Protein AF-A2EJC8-F1 (afdb_monomer)

Mean predicted aligned error: 17.56 Å

Secondary structure (DSSP, 8-state):
------------------------PPPP-----------------PPP---PPP----------------------PPPPPPPPPPEEETTEEEEEE-TT-S-EEEEEEE-TTTEEEEEEEE-TT--SEEEEETTEEEEEE-SSEE-GGG--SEEEEEEEE-TT-SS-EEEEEEEEE---HHHHHHHHHHHSPPPPP-PPPTT----S--SSEEEETT---S--EEHHHHHHHHHHH---B-TTT--B--GGGEEE-TTHHHHHHHHT--SSS----SS-SS---S---------

Organism: Trichomonas vaginalis (strain ATCC PRA-98 / G3) (NCBI:txid412133)

Nearest PDB structures (foldseek):
  5jne-assembly2_E  TM=4.390E-01  e=1.134E-08  Saccharomyces cerevisiae S288C
  5jne-assembly1_A  TM=4.326E-01  e=1.134E-08  Saccharomyces cerevisiae S288C
  3i2d-assembly1_A  TM=5.151E-01  e=1.699E-07  Saccharomyces cerevisiae
  4mvt-assembly4_D  TM=3.830E-01  e=7.510E-09  Homo sapiens
  4mvt-assembly1_A  TM=3.703E-01  e=3.106E-09  Homo sapiens

Foldseek 3Di:
DDDDDDDDDDDDDDDDDDDDDDDDDDDDDDDDDDDDDDDDDDDDDDDDDDDDDDDDDDDDDDDPDDDPPPPPPPPPDPDDDDADAWDDDDQKTKGWAFAQAAKDKDKDADALLFFPWKWKAWPPPDFFWWKDKPNRTDTRDGPRDTCSVRDDHTIIMMITGRRPPPGIIMMMIHTDTQPDLVVLLCCQVPPADAADDADDDPPDAAPDDEPWWKDFNPDNDPHTDHSSVQSVCCRPVVQQADPPPRDRGDSNRMHTHPCNNVRNVVPPPDDDDDDDDDDPPPPDDPDDDDDDDDD

Radius of gyration: 38.35 Å; Cα contacts (8 Å, |Δi|>4): 352; chains: 1; bounding box: 118×65×105 Å

Structure (mmCIF, N/CA/C/O backbone):
data_AF-A2EJC8-F1
#
_entry.id   AF-A2EJC8-F1
#
loop_
_atom_site.group_PDB
_atom_site.id
_atom_site.type_symbol
_atom_site.label_atom_id
_atom_site.label_alt_id
_atom_site.label_comp_id
_atom_site.label_asym_id
_atom_site.label_entity_id
_atom_site.label_seq_id
_atom_site.pdbx_PDB_ins_code
_atom_site.Cartn_x
_atom_site.Cartn_y
_atom_site.Cartn_z
_atom_site.occupancy
_atom_site.B_iso_or_equiv
_atom_site.auth_seq_id
_atom_site.auth_comp_id
_atom_site.auth_asym_id
_atom_site.auth_atom_id
_atom_site.pdbx_PDB_model_num
ATOM 1 N N . MET A 1 1 ? -10.993 49.186 -27.718 1.00 42.44 1 MET A N 1
ATOM 2 C CA . MET A 1 1 ? -11.166 48.035 -28.629 1.00 42.44 1 MET A CA 1
ATOM 3 C C . MET A 1 1 ? -10.755 46.782 -27.853 1.00 42.44 1 MET A C 1
ATOM 5 O O . MET A 1 1 ? -9.575 46.509 -27.783 1.00 42.44 1 MET A O 1
ATOM 9 N N . SER A 1 2 ? -11.536 46.158 -26.966 1.00 45.41 2 SER A N 1
ATOM 10 C CA . SER A 1 2 ? -12.862 45.519 -27.050 1.00 45.41 2 SER A CA 1
ATOM 11 C C . SER A 1 2 ? -12.952 44.357 -28.046 1.00 45.41 2 SER A C 1
ATOM 13 O O . SER A 1 2 ? -13.588 44.497 -29.084 1.00 45.41 2 SER A O 1
ATOM 15 N N . GLU A 1 3 ? -12.423 43.185 -27.690 1.00 50.25 3 GLU A N 1
ATOM 16 C CA . GLU A 1 3 ? -12.862 41.931 -28.312 1.00 50.25 3 GLU A CA 1
ATOM 17 C C . GLU A 1 3 ? -13.258 40.883 -27.269 1.00 50.25 3 GLU A C 1
ATOM 19 O O . GLU A 1 3 ? -12.456 40.270 -26.571 1.00 50.25 3 GLU A O 1
ATOM 24 N N . ARG A 1 4 ? -14.581 40.722 -27.173 1.00 48.75 4 ARG A N 1
ATOM 25 C CA . ARG A 1 4 ? -15.306 39.648 -26.499 1.00 48.75 4 ARG A CA 1
ATOM 26 C C . ARG A 1 4 ? -15.122 38.351 -27.292 1.00 48.75 4 ARG A C 1
ATOM 28 O O . ARG A 1 4 ? -15.655 38.251 -28.396 1.00 48.75 4 ARG A O 1
ATOM 35 N N . ARG A 1 5 ? -14.511 37.314 -26.712 1.00 59.00 5 ARG A N 1
ATOM 36 C CA . ARG A 1 5 ? -14.648 35.941 -27.233 1.00 59.00 5 ARG A CA 1
ATOM 37 C C . ARG A 1 5 ? -15.857 35.248 -26.606 1.00 59.00 5 ARG A C 1
ATOM 39 O O . ARG A 1 5 ? -15.939 35.050 -25.397 1.00 59.00 5 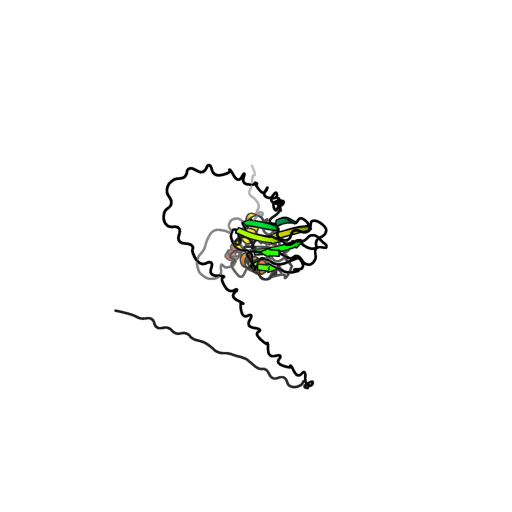ARG A O 1
ATOM 46 N N . LYS A 1 6 ? -16.830 34.946 -27.469 1.00 55.84 6 LYS A N 1
ATOM 47 C CA . LYS A 1 6 ? -18.078 34.232 -27.182 1.00 55.84 6 LYS A CA 1
ATOM 48 C C . LYS A 1 6 ? -17.836 32.728 -27.015 1.00 55.84 6 LYS A C 1
ATOM 50 O O . LYS A 1 6 ? -16.997 32.137 -27.684 1.00 55.84 6 LYS A O 1
ATOM 55 N N . ARG A 1 7 ? -18.669 32.149 -26.148 1.00 52.56 7 ARG A N 1
ATOM 56 C CA . ARG A 1 7 ? -18.898 30.722 -25.891 1.00 52.56 7 ARG A CA 1
ATOM 57 C C . ARG A 1 7 ? -19.204 29.928 -27.167 1.00 52.56 7 ARG A C 1
ATOM 59 O O . ARG A 1 7 ? -19.961 30.403 -28.012 1.00 52.56 7 ARG A O 1
ATOM 66 N N . ARG A 1 8 ? -18.784 28.661 -27.196 1.00 52.75 8 ARG A N 1
ATOM 67 C CA . ARG A 1 8 ? -19.518 27.591 -27.883 1.00 52.75 8 ARG A CA 1
ATOM 68 C C . ARG A 1 8 ? -19.375 26.288 -27.096 1.00 52.75 8 ARG A C 1
ATOM 70 O O . ARG A 1 8 ? -18.322 25.670 -27.076 1.00 52.75 8 ARG A O 1
ATOM 77 N N . THR A 1 9 ? -20.448 25.932 -26.405 1.00 53.31 9 THR A N 1
ATOM 78 C CA . THR A 1 9 ? -20.723 24.599 -25.869 1.00 53.31 9 THR A CA 1
ATOM 79 C C . THR A 1 9 ? -21.249 23.743 -27.018 1.00 53.31 9 THR A C 1
ATOM 81 O O . THR A 1 9 ? -22.231 24.132 -27.651 1.00 53.31 9 THR A O 1
ATOM 84 N N . GLN A 1 10 ? -20.612 22.609 -27.298 1.00 51.28 10 GLN A N 1
ATOM 85 C CA . GLN A 1 10 ? -21.170 21.569 -28.160 1.00 51.28 10 GLN A CA 1
ATOM 86 C C . GLN A 1 10 ? -21.398 20.318 -27.316 1.00 51.28 10 GLN A C 1
ATOM 88 O O . GLN A 1 10 ? -20.461 19.700 -26.824 1.00 51.28 10 GLN A O 1
ATOM 93 N N . SER A 1 11 ? -22.675 20.011 -27.127 1.00 54.31 11 SER A N 1
ATOM 94 C CA . SER A 1 11 ? -23.206 18.712 -26.742 1.00 54.31 11 SER A CA 1
ATOM 95 C C . SER A 1 11 ? -23.393 17.874 -28.010 1.00 54.31 11 SER A C 1
ATOM 97 O O . SER A 1 11 ? -24.058 18.334 -28.939 1.00 54.31 11 SER A O 1
ATOM 99 N N . ALA A 1 12 ? -22.851 16.661 -28.033 1.00 46.03 12 ALA A N 1
ATOM 100 C CA . ALA A 1 12 ? -23.192 15.603 -28.984 1.00 46.03 12 ALA A CA 1
ATOM 101 C C . ALA A 1 12 ? -23.390 14.336 -28.133 1.00 46.03 12 ALA A C 1
ATOM 103 O O . ALA A 1 12 ? -22.494 13.979 -27.376 1.00 46.03 12 ALA A O 1
ATOM 104 N N . ALA A 1 13 ? -24.622 13.870 -27.942 1.00 47.53 13 ALA A N 1
ATOM 105 C CA . ALA A 1 13 ? -25.476 13.156 -28.894 1.00 47.53 13 ALA A CA 1
ATOM 106 C C . ALA A 1 13 ? -25.094 11.671 -28.977 1.00 47.53 13 ALA A C 1
ATOM 108 O O . ALA A 1 13 ? -24.109 11.281 -29.597 1.00 47.53 13 ALA A O 1
ATOM 109 N N . ASP A 1 14 ? -25.935 10.916 -28.278 1.00 42.97 14 ASP A N 1
ATOM 110 C CA . ASP A 1 14 ? -26.214 9.488 -28.302 1.00 42.97 14 ASP A CA 1
ATOM 111 C C . ASP A 1 14 ? -25.970 8.789 -29.650 1.00 42.97 14 ASP A C 1
ATOM 113 O O . ASP A 1 14 ? -26.485 9.195 -30.693 1.00 42.97 14 ASP A O 1
ATOM 117 N N . VAL A 1 15 ? -25.250 7.666 -29.594 1.00 49.22 15 VAL A N 1
ATOM 118 C CA . VAL A 1 15 ? -25.240 6.623 -30.627 1.00 49.22 15 VAL A CA 1
ATOM 119 C C . VAL A 1 15 ? -25.473 5.292 -29.914 1.00 49.22 15 VAL A C 1
ATOM 121 O O . VAL A 1 15 ? -24.535 4.592 -29.540 1.00 49.22 15 VAL A O 1
ATOM 124 N N . GLU A 1 16 ? -26.741 4.958 -29.679 1.00 47.66 16 GLU A N 1
ATOM 125 C CA . GLU A 1 16 ? -27.149 3.596 -29.334 1.00 47.66 16 GLU A CA 1
ATOM 126 C C . GLU A 1 16 ? -27.415 2.825 -30.631 1.00 47.66 16 GLU A C 1
ATOM 128 O O . GLU A 1 16 ? -28.371 3.087 -31.362 1.00 47.66 16 GLU A O 1
ATOM 133 N N . LEU A 1 17 ? -26.529 1.875 -30.931 1.00 47.97 17 LEU A N 1
ATOM 134 C CA . LEU A 1 17 ? -26.662 0.937 -32.038 1.00 47.97 17 LEU A CA 1
ATOM 135 C C . LEU A 1 17 ? -27.374 -0.323 -31.515 1.00 47.97 17 LEU A C 1
ATOM 137 O O . LEU A 1 17 ? -26.763 -1.172 -30.867 1.00 47.97 17 LEU A O 1
ATOM 141 N N . ALA A 1 18 ? -28.677 -0.438 -31.767 1.00 41.62 18 ALA A N 1
ATOM 142 C CA . ALA A 1 18 ? -29.453 -1.634 -31.452 1.00 41.62 18 ALA A CA 1
ATOM 143 C C . ALA A 1 18 ? -29.363 -2.649 -32.605 1.00 41.62 18 ALA A C 1
ATOM 145 O O . ALA A 1 18 ? -29.941 -2.447 -33.672 1.00 41.62 18 ALA A O 1
ATOM 146 N N . GLY A 1 19 ? -28.648 -3.754 -32.380 1.00 46.16 19 GLY A N 1
ATOM 147 C CA . GLY A 1 19 ? -28.707 -4.958 -33.210 1.00 46.16 19 GLY A CA 1
ATOM 148 C C . GLY A 1 19 ? -29.819 -5.889 -32.720 1.00 46.16 19 GLY A C 1
ATOM 149 O O . GLY A 1 19 ? -29.784 -6.358 -31.585 1.00 46.16 19 GLY A O 1
ATOM 150 N N . GLN A 1 20 ? -30.813 -6.140 -33.571 1.00 42.72 20 GLN A N 1
ATOM 151 C CA . GLN A 1 20 ? -31.910 -7.080 -33.335 1.00 42.72 20 GLN A CA 1
ATOM 152 C C . GLN A 1 20 ? -31.469 -8.520 -33.649 1.00 42.72 20 GLN A C 1
ATOM 154 O O . GLN A 1 20 ? -31.066 -8.817 -34.771 1.00 42.72 20 GLN A O 1
ATOM 159 N N . LEU A 1 21 ? -31.612 -9.421 -32.674 1.00 56.16 21 LEU A N 1
ATOM 160 C CA . LEU A 1 21 ? -31.656 -10.875 -32.869 1.00 56.16 21 LEU A CA 1
ATOM 161 C C . LEU A 1 21 ? -33.074 -11.367 -32.523 1.00 56.16 21 LEU A C 1
ATOM 163 O O . LEU A 1 21 ? -33.616 -10.933 -31.503 1.00 56.16 21 LEU A O 1
ATOM 167 N N . PRO A 1 22 ? -33.694 -12.253 -33.323 1.00 53.06 22 PRO A N 1
ATOM 168 C CA . PRO A 1 22 ? -35.002 -12.808 -33.013 1.00 53.06 22 PRO A CA 1
ATOM 169 C C . PRO A 1 22 ? -34.875 -14.136 -32.252 1.00 53.06 22 PRO A C 1
ATOM 171 O O . PRO A 1 22 ? -34.113 -15.013 -32.649 1.00 53.06 22 PRO A O 1
ATOM 174 N N . GLY A 1 23 ? -35.694 -14.312 -31.212 1.00 55.97 23 GLY A N 1
ATOM 175 C CA . GLY A 1 23 ? -36.049 -15.639 -30.699 1.00 55.97 23 GLY A CA 1
ATOM 176 C C . GLY A 1 23 ? -35.685 -15.911 -29.243 1.00 55.97 23 GLY A C 1
ATOM 177 O O . GLY A 1 23 ? -34.767 -16.673 -28.977 1.00 55.97 23 GLY A O 1
ATOM 178 N N . THR A 1 24 ? -36.476 -15.378 -28.311 1.00 45.84 24 THR A N 1
ATOM 179 C CA . THR A 1 24 ? -36.654 -15.968 -26.972 1.00 45.84 24 THR A CA 1
ATOM 180 C C . THR A 1 24 ? -38.021 -15.568 -26.424 1.00 45.84 24 THR A C 1
ATOM 182 O O . THR A 1 24 ? -38.376 -14.390 -26.427 1.00 45.84 24 THR A O 1
ATOM 185 N N . GLU A 1 25 ? -38.794 -16.568 -26.004 1.00 52.19 25 GLU A N 1
ATOM 186 C CA . GLU A 1 25 ? -40.163 -16.444 -25.502 1.00 52.19 25 GLU A CA 1
ATOM 187 C C . GLU A 1 25 ? -40.260 -15.666 -24.172 1.00 52.19 25 GLU A C 1
ATOM 189 O O . GLU A 1 25 ? -39.362 -15.766 -23.330 1.00 52.19 25 GLU A O 1
ATOM 194 N N . PRO A 1 26 ? -41.353 -14.915 -23.932 1.00 47.41 26 PRO A N 1
ATOM 195 C CA . PRO A 1 26 ? -41.552 -14.190 -22.682 1.00 47.41 26 PRO A CA 1
ATOM 196 C C . PRO A 1 26 ? -42.149 -15.076 -21.572 1.00 47.41 26 PRO A C 1
ATOM 198 O O . PRO A 1 26 ? -43.234 -15.638 -21.706 1.00 47.41 26 PRO A O 1
ATOM 201 N N . SER A 1 27 ? -41.458 -15.126 -20.430 1.00 56.41 27 SER A N 1
ATOM 202 C CA . SER A 1 27 ? -41.927 -15.717 -19.165 1.00 56.41 27 SER A CA 1
ATOM 203 C C . SER A 1 27 ? -42.837 -14.739 -18.388 1.00 56.41 27 SER A C 1
ATOM 205 O O . SER A 1 27 ? -42.600 -13.525 -18.440 1.00 56.41 27 SER A O 1
ATOM 207 N N . PRO A 1 28 ? -43.884 -15.201 -17.670 1.00 56.94 28 PRO A N 1
ATOM 208 C CA . PRO A 1 28 ? -44.915 -14.317 -17.140 1.00 56.94 28 PRO A CA 1
ATOM 209 C C . PRO A 1 28 ? -44.575 -13.701 -15.769 1.00 56.94 28 PRO A C 1
ATOM 211 O O . PRO A 1 28 ? -44.187 -14.376 -14.821 1.00 56.94 28 PRO A O 1
ATOM 214 N N . LEU A 1 29 ? -44.849 -12.394 -15.677 1.00 44.94 29 LEU A N 1
ATOM 215 C CA . LEU A 1 29 ? -45.415 -11.667 -14.529 1.00 44.94 29 LEU A CA 1
ATOM 216 C C . LEU A 1 29 ? -44.774 -11.867 -13.141 1.00 44.94 29 LEU A C 1
ATOM 218 O O . LEU A 1 29 ? -45.220 -12.670 -12.327 1.00 44.94 29 LEU A O 1
ATOM 222 N N . THR A 1 30 ? -43.881 -10.943 -12.773 1.00 45.50 30 THR A N 1
ATOM 223 C CA . THR A 1 30 ? -43.681 -10.543 -11.368 1.00 45.50 30 THR A CA 1
ATOM 224 C C . THR A 1 30 ? -44.106 -9.088 -11.179 1.00 45.50 30 THR A C 1
ATOM 226 O O . THR A 1 30 ? -43.404 -8.140 -11.532 1.00 45.50 30 THR A O 1
ATOM 229 N N . GLN A 1 31 ? -45.307 -8.907 -10.625 1.00 48.25 31 GLN A N 1
ATOM 230 C CA . GLN A 1 31 ? -45.854 -7.612 -10.225 1.00 48.25 31 GLN A CA 1
ATOM 231 C C . GLN A 1 31 ? -44.989 -6.990 -9.117 1.00 48.25 31 GLN A C 1
ATOM 233 O O . GLN A 1 31 ? -45.028 -7.403 -7.959 1.00 48.25 31 GLN A O 1
ATOM 238 N N . ARG A 1 32 ? -44.217 -5.951 -9.454 1.00 45.38 32 ARG A N 1
ATOM 239 C CA . ARG A 1 32 ? -43.552 -5.092 -8.466 1.00 45.38 32 ARG A CA 1
ATOM 240 C C . ARG A 1 32 ? -44.562 -4.106 -7.878 1.00 45.38 32 ARG A C 1
ATOM 242 O O . ARG A 1 32 ? -44.844 -3.057 -8.451 1.00 45.38 32 ARG A O 1
ATOM 249 N N . THR A 1 33 ? -45.079 -4.421 -6.694 1.00 51.50 33 THR A N 1
ATOM 250 C CA . THR A 1 33 ? -45.853 -3.478 -5.878 1.00 51.50 33 THR A CA 1
ATOM 251 C C . THR A 1 33 ? -44.963 -2.327 -5.406 1.00 51.50 33 THR A C 1
ATOM 253 O O . THR A 1 33 ? -44.028 -2.514 -4.625 1.00 51.50 33 THR A O 1
ATOM 256 N N . ARG A 1 34 ? -45.279 -1.118 -5.870 1.00 49.88 34 ARG A N 1
ATOM 257 C CA . ARG A 1 34 ? -44.639 0.148 -5.498 1.00 49.88 34 ARG A CA 1
ATOM 258 C C . ARG A 1 34 ? -45.057 0.526 -4.067 1.00 49.88 34 ARG A C 1
ATOM 260 O O . ARG A 1 34 ? -46.124 1.098 -3.858 1.00 49.88 34 ARG A O 1
ATOM 267 N N . ARG A 1 35 ? -44.243 0.180 -3.062 1.00 51.16 35 ARG A N 1
ATOM 268 C CA . ARG A 1 35 ? -44.467 0.607 -1.668 1.00 51.16 35 ARG A CA 1
ATOM 269 C C . ARG A 1 35 ? -44.162 2.103 -1.533 1.00 51.16 35 ARG A C 1
ATOM 271 O O . ARG A 1 35 ? -43.025 2.527 -1.710 1.00 51.16 35 ARG A O 1
ATOM 278 N N . LYS A 1 36 ? -45.195 2.896 -1.233 1.00 53.78 36 LYS A N 1
ATOM 279 C CA . LYS A 1 36 ? -45.086 4.316 -0.869 1.00 53.78 36 LYS A CA 1
ATOM 280 C C . LYS A 1 36 ? -44.383 4.433 0.489 1.00 53.78 36 LYS A C 1
ATOM 282 O O . LYS A 1 36 ? -44.835 3.851 1.472 1.00 53.78 36 LYS A O 1
ATOM 287 N N . SER A 1 37 ? -43.281 5.175 0.539 1.00 54.69 37 SER A N 1
ATOM 288 C CA . SER A 1 37 ? -42.573 5.514 1.773 1.00 54.69 37 SER A CA 1
ATOM 289 C C . SER A 1 37 ? -43.336 6.605 2.530 1.00 54.69 37 SER A C 1
ATOM 291 O O . SER A 1 37 ? -43.411 7.744 2.071 1.00 54.69 37 SER A O 1
ATOM 293 N N . ASN A 1 38 ? -43.887 6.267 3.695 1.00 55.16 38 ASN A N 1
ATOM 294 C CA . ASN A 1 38 ? -44.453 7.247 4.620 1.00 55.16 38 ASN A CA 1
ATOM 295 C C . ASN A 1 38 ? -43.317 7.947 5.375 1.00 55.16 38 ASN A C 1
ATOM 297 O O . ASN A 1 38 ? -42.728 7.377 6.294 1.00 55.16 38 ASN A O 1
ATOM 301 N N . ALA A 1 39 ? -43.021 9.186 4.985 1.00 51.19 39 ALA A N 1
ATOM 302 C CA . ALA A 1 39 ? -42.143 10.078 5.727 1.00 51.19 39 ALA A CA 1
ATOM 303 C C . ALA A 1 39 ? -42.820 10.464 7.053 1.00 51.19 39 ALA A C 1
ATOM 305 O O . ALA A 1 39 ? -43.769 11.246 7.081 1.00 51.19 39 ALA A O 1
ATOM 306 N N . ARG A 1 40 ? -42.352 9.890 8.166 1.00 55.59 40 ARG A N 1
ATOM 307 C CA . ARG A 1 40 ? -42.747 10.320 9.510 1.00 55.59 40 ARG A CA 1
ATOM 308 C C . ARG A 1 40 ? -41.951 11.575 9.858 1.00 55.59 40 ARG A C 1
ATOM 310 O O . ARG A 1 40 ? -40.763 11.493 10.147 1.00 55.59 40 ARG A O 1
ATOM 317 N N . GLN A 1 41 ? -42.602 12.733 9.810 1.00 60.50 41 GLN A N 1
ATOM 318 C CA . GLN A 1 41 ? -42.058 13.970 10.365 1.00 60.50 41 GLN A CA 1
ATOM 319 C C . GLN A 1 41 ? -42.085 13.881 11.897 1.00 60.50 41 GLN A C 1
ATOM 321 O O . GLN A 1 41 ? -43.153 13.807 12.504 1.00 60.50 41 GLN A O 1
ATOM 326 N N . ALA A 1 42 ? -40.910 13.873 12.523 1.00 52.75 42 ALA A N 1
ATOM 327 C CA . ALA A 1 42 ? -40.777 14.050 13.962 1.00 52.75 42 ALA A CA 1
ATOM 328 C C . ALA A 1 42 ? -41.014 15.529 14.307 1.00 52.75 42 ALA A C 1
ATOM 330 O O . ALA A 1 42 ? -40.247 16.399 13.898 1.00 52.75 42 ALA A O 1
ATOM 331 N N . ARG A 1 43 ? -42.090 15.822 15.046 1.00 60.66 43 ARG A N 1
ATOM 332 C CA . ARG A 1 43 ? -42.295 17.131 15.679 1.00 60.66 43 ARG A CA 1
ATOM 333 C C . ARG A 1 43 ? -41.477 17.184 16.968 1.00 60.66 43 ARG A C 1
ATOM 335 O O . ARG A 1 43 ? -41.680 16.364 17.858 1.00 60.66 43 ARG A O 1
ATOM 342 N N . LEU A 1 44 ? -40.574 18.159 17.055 1.00 55.62 44 LEU A N 1
ATOM 343 C CA . LEU A 1 44 ? -39.910 18.549 18.296 1.00 55.62 44 LEU A CA 1
ATOM 344 C C . LEU A 1 44 ? -40.969 19.063 19.277 1.00 55.62 44 LEU A C 1
ATOM 346 O O . LEU A 1 44 ? -41.626 20.073 19.024 1.00 55.62 44 LEU A O 1
ATOM 350 N N . VAL A 1 45 ? -41.150 18.345 20.383 1.00 57.03 45 VAL A N 1
ATOM 351 C CA . VAL A 1 45 ? -41.952 18.804 21.516 1.00 57.03 45 VAL A CA 1
ATOM 352 C C . VAL A 1 45 ? -41.091 19.803 22.285 1.00 57.03 45 VAL A C 1
ATOM 354 O O . VAL A 1 45 ? -40.131 19.421 22.950 1.00 57.03 45 VAL A O 1
ATOM 357 N N . ALA A 1 46 ? -41.392 21.092 22.137 1.00 55.44 46 ALA A N 1
ATOM 358 C CA . ALA A 1 46 ? -40.798 22.138 22.956 1.00 55.44 46 ALA A CA 1
ATOM 359 C C . ALA A 1 46 ? -41.362 22.029 24.379 1.00 55.44 46 ALA A C 1
ATOM 361 O O . ALA A 1 46 ? -42.577 22.080 24.578 1.00 55.44 46 ALA A O 1
ATOM 362 N N . PHE A 1 47 ? -40.482 21.859 25.364 1.00 57.12 47 PHE A N 1
ATOM 363 C CA . PHE A 1 47 ? -40.861 21.930 26.770 1.00 57.12 47 PHE A CA 1
ATOM 364 C C . PHE A 1 47 ? -41.171 23.389 27.141 1.00 57.12 47 PHE A C 1
ATOM 366 O O . PHE A 1 47 ? -40.399 24.281 26.773 1.00 57.12 47 PHE A O 1
ATOM 373 N N . PRO A 1 48 ? -42.279 23.662 27.851 1.00 53.66 48 PRO A N 1
ATOM 374 C CA . PRO A 1 48 ? -42.610 25.009 28.284 1.00 53.66 48 PRO A CA 1
ATOM 375 C C . PRO A 1 48 ? -41.562 25.505 29.284 1.00 53.66 48 PRO A C 1
ATOM 377 O O . PRO A 1 48 ? -41.335 24.893 30.328 1.00 53.66 48 PRO A O 1
ATOM 380 N N . GLN A 1 49 ? -40.922 26.625 28.948 1.00 49.38 49 GLN A N 1
ATOM 381 C CA . GLN A 1 49 ? -40.079 27.371 29.871 1.00 49.38 49 GLN A CA 1
ATOM 382 C C . GLN A 1 49 ? -40.948 27.883 31.019 1.00 49.38 49 GLN A C 1
ATOM 384 O O . GLN A 1 49 ? -41.844 28.706 30.817 1.00 49.38 49 GLN A O 1
ATOM 389 N N . GLN A 1 50 ? -40.700 27.376 32.225 1.00 57.22 50 GLN A N 1
ATOM 390 C CA . GLN A 1 50 ? -41.283 27.941 33.431 1.00 57.22 50 GLN A CA 1
ATOM 391 C C . GLN A 1 50 ? -40.614 29.289 33.701 1.00 57.22 50 GLN A C 1
ATOM 393 O O . GLN A 1 50 ? -39.448 29.370 34.084 1.00 57.22 50 GLN A O 1
ATOM 398 N N . PHE A 1 51 ? -41.380 30.348 33.448 1.00 46.97 51 PHE A N 1
ATOM 399 C CA . PHE A 1 51 ? -41.103 31.706 33.887 1.00 46.97 51 PHE A CA 1
ATOM 400 C C . PHE A 1 51 ? -40.987 31.727 35.414 1.00 46.97 51 PHE A C 1
ATOM 402 O O . PHE A 1 51 ? -41.984 31.562 36.116 1.00 46.97 51 PHE A O 1
ATOM 409 N N . TYR A 1 52 ? -39.783 31.967 35.927 1.00 52.09 52 TYR A N 1
ATOM 410 C CA . TYR A 1 52 ? -39.615 32.450 37.292 1.00 52.09 52 TYR A CA 1
ATOM 411 C C . TYR A 1 52 ? -39.800 33.974 37.286 1.00 52.09 52 TYR A C 1
ATOM 413 O O . TYR A 1 52 ? -39.089 34.663 36.549 1.00 52.09 52 TYR A O 1
ATOM 421 N N . PRO A 1 53 ? -40.749 34.529 38.061 1.00 51.03 53 PRO A N 1
ATOM 422 C CA . PRO A 1 53 ? -40.894 35.969 38.184 1.00 51.03 53 PRO A CA 1
ATOM 423 C C . PRO A 1 53 ? -39.700 36.538 38.956 1.00 51.03 53 PRO A C 1
ATOM 425 O O . PRO A 1 53 ? -39.343 36.060 40.034 1.00 51.03 53 PRO A O 1
ATOM 428 N N . GLY A 1 54 ? -39.074 37.558 38.371 1.00 44.66 54 GLY A N 1
ATOM 429 C CA . GLY A 1 54 ? -37.984 38.306 38.978 1.00 44.66 54 GLY A CA 1
ATOM 430 C C . GLY A 1 54 ? -38.438 39.011 40.251 1.00 44.66 54 GLY A C 1
ATOM 431 O O . GLY A 1 54 ? -39.408 39.767 40.248 1.00 44.66 54 GLY A O 1
ATOM 432 N N . ILE A 1 55 ? -37.703 38.779 41.334 1.00 47.72 55 ILE A N 1
ATOM 433 C CA . ILE A 1 55 ? -37.774 39.582 42.550 1.00 47.72 55 ILE A CA 1
ATOM 434 C C . ILE A 1 55 ? -36.751 40.707 42.388 1.00 47.72 55 ILE A C 1
ATOM 436 O O . ILE A 1 55 ? -35.547 40.462 42.316 1.00 47.72 55 ILE A O 1
ATOM 440 N N . SER A 1 56 ? -37.232 41.945 42.305 1.00 54.56 56 SER A N 1
ATOM 441 C CA . SER A 1 56 ? -36.401 43.145 42.365 1.00 54.56 56 SER A CA 1
ATOM 442 C C . SER A 1 56 ? -35.955 43.392 43.807 1.00 54.56 56 SER A C 1
ATOM 444 O O . SER A 1 56 ? -36.782 43.696 44.665 1.00 54.56 56 SER A O 1
ATOM 446 N N . LEU A 1 57 ? -34.653 43.294 44.073 1.00 46.00 57 LEU A N 1
ATOM 447 C CA . LEU A 1 57 ? -34.051 43.701 45.343 1.00 46.00 57 LEU A CA 1
ATOM 448 C C . LEU A 1 57 ? -33.530 45.138 45.220 1.00 46.00 57 LEU A C 1
ATOM 450 O O . LEU A 1 57 ? -32.452 45.390 44.686 1.00 46.00 57 LEU A O 1
ATOM 454 N N . GLN A 1 58 ? -34.337 46.079 45.709 1.00 53.06 58 GLN A N 1
ATOM 455 C CA . GLN A 1 58 ? -33.912 47.434 46.050 1.00 53.06 58 GLN A CA 1
ATOM 456 C C . GLN A 1 58 ? -33.281 47.441 47.449 1.00 53.06 58 GLN A C 1
ATOM 458 O O . GLN A 1 58 ? -33.857 46.909 48.393 1.00 53.06 58 GLN A O 1
ATOM 463 N N . ASN A 1 59 ? -32.122 48.099 47.544 1.00 56.41 59 ASN A N 1
ATOM 464 C CA . ASN A 1 59 ? -31.524 48.733 48.724 1.00 56.41 59 ASN A CA 1
ATOM 465 C C . ASN A 1 59 ? -31.641 48.006 50.072 1.00 56.41 59 ASN A C 1
ATOM 467 O O . ASN A 1 59 ? -32.582 48.250 50.823 1.00 56.41 59 ASN A O 1
ATOM 471 N N . GLN A 1 60 ? -30.581 47.290 50.466 1.00 46.66 60 GLN A N 1
ATOM 472 C CA . GLN A 1 60 ? -30.222 47.178 51.881 1.00 46.66 60 GLN A CA 1
ATOM 473 C C . GLN A 1 60 ? -28.716 47.350 52.104 1.00 46.66 60 GLN A C 1
ATOM 475 O O . GLN A 1 60 ? -27.866 46.777 51.428 1.00 46.66 60 GLN A O 1
ATOM 480 N N . THR A 1 61 ? -28.447 48.222 53.063 1.00 57.75 61 THR A N 1
ATOM 481 C CA . THR A 1 61 ? -27.180 48.675 53.623 1.00 57.75 61 THR A CA 1
ATOM 482 C C . THR A 1 61 ? -26.379 47.566 54.307 1.00 57.75 61 THR A C 1
ATOM 484 O O . THR A 1 61 ? -26.938 46.687 54.955 1.00 57.75 61 THR A O 1
ATOM 487 N N . HIS A 1 62 ? -25.054 47.692 54.187 1.00 54.81 62 HIS A N 1
ATOM 488 C CA . HIS A 1 62 ? -23.973 46.989 54.884 1.00 54.81 62 HIS A CA 1
ATOM 489 C C . HIS A 1 62 ? -24.356 46.239 56.175 1.00 54.81 62 HIS A C 1
ATOM 491 O O . HIS A 1 62 ? -24.440 46.831 57.248 1.00 54.81 62 HIS A O 1
ATOM 497 N N . MET A 1 63 ? -24.436 44.910 56.084 1.00 47.03 63 MET A N 1
ATOM 498 C CA . MET A 1 63 ? -24.233 43.997 57.210 1.00 47.03 63 MET A CA 1
ATOM 499 C C . MET A 1 63 ? -23.142 43.003 56.816 1.00 47.03 63 MET A C 1
ATOM 501 O O . MET A 1 63 ? -23.281 42.238 55.863 1.00 47.03 63 MET A O 1
ATOM 505 N N . ASN A 1 64 ? -22.024 43.068 57.533 1.00 55.09 64 ASN A N 1
ATOM 506 C CA . ASN A 1 64 ? -20.855 42.220 57.346 1.00 55.09 64 ASN A CA 1
ATOM 507 C C . ASN A 1 64 ? -21.145 40.853 57.993 1.00 55.09 64 ASN A C 1
ATOM 509 O O . ASN A 1 64 ? -20.788 40.612 59.143 1.00 55.09 64 ASN A O 1
ATOM 513 N N . LEU A 1 65 ? -21.888 39.991 57.290 1.00 55.09 65 LEU A N 1
ATOM 514 C CA . LEU A 1 65 ? -22.087 38.598 57.687 1.00 55.09 65 LEU A CA 1
ATOM 515 C C . LEU A 1 65 ? -20.916 37.777 57.141 1.00 55.09 65 LEU A C 1
ATOM 517 O O . LEU A 1 65 ? -20.765 37.624 55.929 1.00 55.09 65 LEU A O 1
ATOM 521 N N . SER A 1 66 ? -20.100 37.237 58.043 1.00 60.84 66 SER A N 1
ATOM 522 C CA . SER A 1 66 ? -19.102 36.215 57.739 1.00 60.84 66 SER A CA 1
ATOM 523 C C . SER A 1 66 ? -19.783 35.054 57.014 1.00 60.84 66 SER A C 1
ATOM 525 O O . SER A 1 66 ? -20.576 34.323 57.615 1.00 60.84 66 SER A O 1
ATOM 527 N N . GLN A 1 67 ? -19.516 34.915 55.716 1.00 58.75 67 GLN A N 1
ATOM 528 C CA . GLN A 1 67 ? -20.026 33.804 54.924 1.00 58.75 67 GLN A CA 1
ATOM 529 C C . GLN A 1 67 ? -19.538 32.479 55.529 1.00 58.75 67 GLN A C 1
ATOM 531 O O . GLN A 1 67 ? -18.343 32.354 55.815 1.00 58.75 67 GLN A O 1
ATOM 536 N N . PRO A 1 68 ? -20.415 31.477 55.721 1.00 61.09 68 PRO A N 1
ATOM 537 C CA . PRO A 1 68 ? -19.951 30.138 56.025 1.00 61.09 68 PRO A CA 1
ATOM 538 C C . PRO A 1 68 ? -19.117 29.669 54.835 1.00 61.09 68 PRO A C 1
ATOM 540 O O . PRO A 1 68 ? -19.600 29.615 53.703 1.00 61.09 68 PRO A O 1
ATOM 543 N N . VAL A 1 69 ? -17.847 29.366 55.097 1.00 64.94 69 VAL A N 1
ATOM 544 C CA . VAL A 1 69 ? -16.958 28.703 54.147 1.00 64.94 69 VAL A CA 1
ATOM 545 C C . VAL A 1 69 ? -17.578 27.339 53.860 1.00 64.94 69 VAL A C 1
ATOM 547 O O . VAL A 1 69 ? -17.383 26.378 54.602 1.00 64.94 69 VAL A O 1
ATOM 550 N N . PHE A 1 70 ? -18.396 27.260 52.811 1.00 61.12 70 PHE A N 1
ATOM 551 C CA . PHE A 1 70 ? -18.779 25.988 52.226 1.00 61.12 70 PHE A CA 1
ATOM 552 C C . PHE A 1 70 ? -17.496 25.399 51.658 1.00 61.12 70 PHE A C 1
ATOM 554 O O . PHE A 1 70 ? -17.057 25.772 50.571 1.00 61.12 70 PHE A O 1
ATOM 561 N N . ASN A 1 71 ? -16.871 24.513 52.435 1.00 63.56 71 ASN A N 1
ATOM 562 C CA . ASN A 1 71 ? -15.830 23.626 51.945 1.00 63.56 71 ASN A CA 1
ATOM 563 C C . ASN A 1 71 ? -16.389 22.948 50.694 1.00 63.56 71 ASN A C 1
ATOM 565 O O . ASN A 1 71 ? -17.273 22.095 50.787 1.00 63.56 71 ASN A O 1
ATOM 569 N N . GLN A 1 72 ? -15.920 23.392 49.525 1.00 67.19 72 GLN A N 1
ATOM 570 C CA . GLN A 1 72 ? -16.210 22.750 48.256 1.00 67.19 72 GLN A CA 1
ATOM 571 C C . GLN A 1 72 ? -15.794 21.293 48.420 1.00 67.19 72 GLN A C 1
ATOM 573 O O . GLN A 1 72 ? -14.609 20.993 48.564 1.00 67.19 72 GLN A O 1
ATOM 578 N N . MET A 1 73 ? -16.775 20.390 48.468 1.00 71.00 73 MET A N 1
ATOM 579 C CA . MET A 1 73 ? -16.499 18.968 48.363 1.00 71.00 73 MET A CA 1
ATOM 580 C C . MET A 1 73 ? -15.890 18.775 46.979 1.00 71.00 73 MET A C 1
ATOM 582 O O . MET A 1 73 ? -16.595 18.806 45.971 1.00 71.00 73 MET A O 1
ATOM 586 N N . ALA A 1 74 ? -14.564 18.676 46.927 1.00 73.19 74 ALA A N 1
ATOM 587 C CA . ALA A 1 74 ? -13.851 18.334 45.717 1.00 73.19 74 ALA A CA 1
ATOM 588 C C . ALA A 1 74 ? -14.293 16.920 45.336 1.00 73.19 74 ALA A C 1
ATOM 590 O O . ALA A 1 74 ? -13.837 15.933 45.915 1.00 73.19 74 ALA A O 1
ATOM 591 N N . PHE A 1 75 ? -15.238 16.823 44.401 1.00 76.94 75 PHE A N 1
ATOM 592 C CA . PHE A 1 75 ? -15.541 15.561 43.751 1.00 76.94 75 PHE A CA 1
ATOM 593 C C . PHE A 1 75 ? -14.258 15.130 43.053 1.00 76.94 75 PHE A C 1
ATOM 595 O O . PHE A 1 75 ? -13.807 15.787 42.114 1.00 76.94 75 PHE A O 1
ATOM 602 N N . GLN A 1 76 ? -13.635 14.069 43.566 1.00 81.06 76 GLN A N 1
ATOM 603 C CA . GLN A 1 76 ? -12.473 13.471 42.930 1.00 81.06 76 GLN A CA 1
ATOM 604 C C . GLN A 1 76 ? -12.896 13.082 41.518 1.00 81.06 76 GLN A C 1
ATOM 606 O O . GLN A 1 76 ? -13.769 12.230 41.334 1.00 81.06 76 GLN A O 1
ATOM 611 N N . THR A 1 77 ? -12.333 13.761 40.522 1.00 82.88 77 THR A N 1
ATOM 612 C CA . THR A 1 77 ? -12.528 13.374 39.135 1.00 82.88 77 THR A CA 1
ATOM 613 C C . THR A 1 77 ? -12.019 11.942 38.999 1.00 82.88 77 THR A C 1
ATOM 615 O O . THR A 1 77 ? -10.892 11.658 39.417 1.00 82.88 77 THR A O 1
ATOM 618 N N . PRO A 1 78 ? -12.839 11.011 38.483 1.00 82.38 78 PRO A N 1
ATOM 619 C CA . PRO A 1 78 ? -12.381 9.648 38.290 1.00 82.38 78 PRO A CA 1
ATOM 620 C C . PRO A 1 78 ? -11.133 9.668 37.396 1.00 82.38 78 PRO A C 1
ATOM 622 O O . PRO A 1 78 ? -11.059 10.483 36.468 1.00 82.38 78 PRO A O 1
ATOM 625 N N . PRO A 1 79 ? -10.136 8.814 37.680 1.00 84.06 79 PRO A N 1
ATOM 626 C CA . PRO A 1 79 ? -8.931 8.750 36.873 1.00 84.06 79 PRO A CA 1
ATOM 627 C C . PRO A 1 79 ? -9.315 8.466 35.420 1.00 84.06 79 PRO A C 1
ATOM 629 O O . PRO A 1 79 ? -10.069 7.534 35.134 1.00 84.06 79 PRO A O 1
ATOM 632 N N . MET A 1 80 ? -8.815 9.296 34.507 1.00 85.00 80 MET A N 1
ATOM 633 C CA . MET A 1 80 ? -9.039 9.105 33.078 1.00 85.00 80 MET A CA 1
ATOM 634 C C . MET A 1 80 ? -8.421 7.764 32.654 1.00 85.00 80 MET A C 1
ATOM 636 O O . MET A 1 80 ? -7.274 7.491 33.023 1.00 85.00 80 MET A O 1
ATOM 640 N N . PRO A 1 81 ? -9.140 6.922 31.893 1.00 85.06 81 PRO A N 1
ATOM 641 C CA . PRO A 1 81 ? -8.579 5.678 31.388 1.00 85.06 81 PRO A CA 1
ATOM 642 C C . PRO A 1 81 ? -7.378 5.985 30.485 1.00 85.06 81 PRO A C 1
ATOM 644 O O . PRO A 1 81 ? -7.477 6.767 29.540 1.00 85.06 81 PRO A O 1
ATOM 647 N N . VAL A 1 82 ? -6.231 5.378 30.793 1.00 89.88 82 VAL A N 1
ATOM 648 C CA . VAL A 1 82 ? -5.013 5.486 29.984 1.00 89.88 82 VAL A CA 1
ATOM 649 C C . VAL A 1 82 ? -5.023 4.356 28.963 1.00 89.88 82 VAL A C 1
ATOM 651 O O . VAL A 1 82 ? -4.987 3.181 29.329 1.00 89.88 82 VAL A O 1
ATOM 654 N N . TYR A 1 83 ? -5.077 4.706 27.681 1.00 91.25 83 TYR A N 1
ATOM 655 C CA . TYR A 1 83 ? -5.025 3.737 26.589 1.00 91.25 83 TYR A CA 1
ATOM 656 C C . TYR A 1 83 ? -3.583 3.544 26.107 1.00 91.25 83 TYR A C 1
ATOM 658 O O . TYR A 1 83 ? -2.827 4.518 26.050 1.00 91.25 83 TYR A O 1
ATOM 666 N N . PRO A 1 84 ? -3.183 2.315 25.738 1.00 92.75 84 PRO A N 1
ATOM 667 C CA . PRO A 1 84 ? -1.869 2.088 25.154 1.00 92.75 84 PRO A CA 1
ATOM 668 C C . PRO A 1 84 ? -1.752 2.852 23.823 1.00 92.75 84 PRO A C 1
ATOM 670 O O . PRO A 1 84 ? -2.687 2.798 23.012 1.00 92.75 84 PRO A O 1
ATOM 673 N N . PRO A 1 85 ? -0.635 3.563 23.577 1.00 95.69 85 PRO A N 1
ATOM 674 C CA . PRO A 1 85 ? -0.423 4.247 22.311 1.00 95.69 85 PRO A CA 1
ATOM 675 C C . PRO A 1 85 ? -0.302 3.229 21.165 1.00 95.69 85 PRO A C 1
ATOM 677 O O . PRO A 1 85 ? 0.170 2.109 21.387 1.00 95.69 85 PRO A O 1
ATOM 680 N N . PRO A 1 86 ? -0.704 3.603 19.939 1.00 96.62 86 PRO A N 1
ATOM 681 C CA . PRO A 1 86 ? -0.546 2.738 18.782 1.00 96.62 86 PRO A CA 1
ATOM 682 C C . PRO A 1 86 ? 0.941 2.511 18.494 1.00 96.62 86 PRO A C 1
ATOM 684 O O . PRO A 1 86 ? 1.749 3.440 18.557 1.00 96.62 86 PRO A O 1
ATOM 687 N N . GLN A 1 87 ? 1.303 1.274 18.171 1.00 97.25 87 GLN A N 1
ATOM 688 C CA . GLN A 1 87 ? 2.669 0.909 17.800 1.00 97.25 87 GLN A CA 1
ATOM 689 C C . GLN A 1 87 ? 2.834 1.014 16.286 1.00 97.25 87 GLN A C 1
ATOM 691 O O . GLN A 1 87 ? 1.974 0.555 15.540 1.00 97.25 87 GLN A O 1
ATOM 696 N N . MET A 1 88 ? 3.932 1.607 15.821 1.00 95.69 88 MET A N 1
ATOM 697 C CA . MET A 1 88 ? 4.227 1.731 14.393 1.00 95.69 88 MET A CA 1
ATOM 698 C C . MET A 1 88 ? 5.287 0.703 13.992 1.00 95.69 88 MET A C 1
ATOM 700 O O . MET A 1 88 ? 6.397 0.727 14.520 1.00 95.69 88 MET A O 1
ATOM 704 N N . VAL A 1 89 ? 4.953 -0.188 13.058 1.00 94.44 89 VAL A N 1
ATOM 705 C CA . VAL A 1 89 ? 5.845 -1.238 12.544 1.00 94.44 89 VAL A CA 1
ATOM 706 C C . VAL A 1 89 ? 5.649 -1.345 11.035 1.00 94.44 89 VAL A C 1
ATOM 708 O O . VAL A 1 89 ? 4.535 -1.591 10.595 1.00 94.44 89 VAL A O 1
ATOM 711 N N . ASN A 1 90 ? 6.709 -1.183 10.237 1.00 88.31 90 ASN A N 1
ATOM 712 C CA . ASN A 1 90 ? 6.704 -1.433 8.783 1.00 88.31 90 ASN A CA 1
ATOM 713 C C . ASN A 1 90 ? 5.480 -0.845 8.041 1.00 88.31 90 ASN A C 1
ATOM 715 O O . ASN A 1 90 ? 4.669 -1.589 7.491 1.00 88.31 90 ASN A O 1
ATOM 719 N N . ASN A 1 91 ? 5.317 0.483 8.067 1.00 92.12 91 ASN A N 1
ATOM 720 C CA . ASN A 1 91 ? 4.159 1.198 7.496 1.00 92.12 91 ASN A CA 1
ATOM 721 C C . ASN A 1 91 ? 2.782 0.759 8.039 1.00 92.12 91 ASN A C 1
ATOM 723 O O . ASN A 1 91 ? 1.749 1.038 7.432 1.00 92.12 91 ASN A O 1
ATOM 727 N N . SER A 1 92 ? 2.743 0.097 9.191 1.00 96.69 92 SER A N 1
ATOM 728 C CA . SER A 1 92 ? 1.505 -0.355 9.817 1.00 96.69 92 SER A CA 1
ATOM 729 C C . SER A 1 92 ? 1.364 0.229 11.218 1.00 96.69 92 SER A C 1
ATOM 731 O O . SER A 1 92 ? 2.342 0.340 11.959 1.00 96.69 92 SER A O 1
ATOM 733 N N . PHE A 1 93 ? 0.142 0.610 11.582 1.00 97.81 93 PHE A N 1
ATOM 734 C CA . PHE A 1 93 ? -0.212 1.029 12.937 1.00 97.81 93 PHE A CA 1
ATOM 735 C C . PHE A 1 93 ? -0.970 -0.093 13.634 1.00 97.81 93 PHE A C 1
ATOM 737 O O . PHE A 1 93 ? -2.009 -0.531 13.148 1.00 97.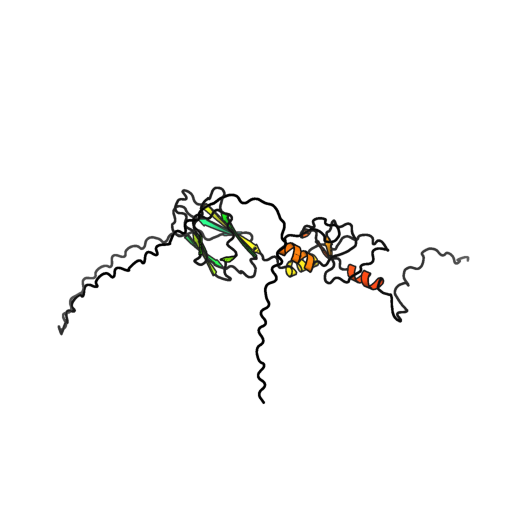81 93 PHE A O 1
ATOM 744 N N . ILE A 1 94 ? -0.472 -0.537 14.781 1.00 98.19 94 ILE A N 1
ATOM 745 C CA . ILE A 1 94 ? -1.063 -1.603 15.584 1.00 98.19 94 ILE A CA 1
ATOM 746 C C . ILE A 1 94 ? -1.727 -0.976 16.808 1.00 98.19 94 ILE A C 1
ATOM 748 O O . ILE A 1 94 ? -1.075 -0.316 17.619 1.00 98.19 94 ILE A O 1
ATOM 752 N N . PHE A 1 95 ? -3.031 -1.197 16.944 1.00 98.00 95 PHE A N 1
ATOM 753 C CA . PHE A 1 95 ? -3.850 -0.748 18.062 1.00 98.00 95 PHE A CA 1
ATOM 754 C C . PHE A 1 95 ? -4.146 -1.926 18.984 1.00 98.00 95 PHE A C 1
ATOM 756 O O . PHE A 1 95 ? -4.691 -2.945 18.552 1.00 98.00 95 PHE A O 1
ATOM 763 N N . THR A 1 96 ? -3.845 -1.754 20.267 1.00 97.56 96 THR A N 1
ATOM 764 C CA . THR A 1 96 ? -4.256 -2.681 21.325 1.00 97.56 96 THR A CA 1
ATOM 765 C C . THR A 1 96 ? -5.539 -2.154 21.950 1.00 97.56 96 THR A C 1
ATOM 767 O O . THR A 1 96 ? -5.511 -1.214 22.746 1.00 97.56 96 THR A O 1
ATOM 770 N N . LEU A 1 97 ? -6.676 -2.738 21.579 1.00 96.94 97 LEU A N 1
ATOM 771 C CA . LEU A 1 97 ? -7.980 -2.271 22.030 1.00 96.94 97 LEU A CA 1
ATOM 772 C C . LEU A 1 97 ? -8.413 -3.047 23.279 1.00 96.94 97 LEU A C 1
ATOM 774 O O . LEU A 1 97 ? -8.630 -4.259 23.230 1.00 96.94 97 LEU A O 1
ATOM 778 N N . LEU A 1 98 ? -8.539 -2.342 24.405 1.00 95.25 98 LEU A N 1
ATOM 779 C CA . LEU A 1 98 ? -8.995 -2.921 25.672 1.00 95.25 98 LEU A CA 1
ATOM 780 C C . LEU A 1 98 ? -10.466 -3.354 25.581 1.00 95.25 98 LEU A C 1
ATOM 782 O O . LEU A 1 98 ? -11.260 -2.759 24.852 1.00 95.25 98 LEU A O 1
ATOM 786 N N . GLN A 1 99 ? -10.841 -4.381 26.340 1.00 94.69 99 GLN A N 1
ATOM 787 C CA . GLN A 1 99 ? -12.193 -4.943 26.341 1.00 94.69 99 GLN A CA 1
ATOM 788 C C . GLN A 1 99 ? -13.253 -3.974 26.894 1.00 94.69 99 GLN A C 1
ATOM 790 O O . GLN A 1 99 ? -12.971 -3.156 27.774 1.00 94.69 99 GLN A O 1
ATOM 795 N N . GLN A 1 100 ? -14.491 -4.118 26.408 1.00 93.06 100 GLN A N 1
ATOM 796 C CA . GLN A 1 100 ? -15.695 -3.444 26.921 1.00 93.06 100 GLN A CA 1
ATOM 797 C C . GLN A 1 100 ? -15.641 -1.903 26.949 1.00 93.06 100 GLN A C 1
ATOM 799 O O . GLN A 1 100 ? -16.401 -1.267 27.682 1.00 93.06 100 GLN A O 1
ATOM 804 N N . GLN A 1 101 ? -14.791 -1.281 26.132 1.00 94.12 101 GLN A N 1
ATOM 805 C CA . GLN A 1 101 ? -14.737 0.172 26.004 1.00 94.12 101 GLN A CA 1
ATOM 806 C C . GLN A 1 101 ? -15.719 0.639 24.931 1.00 94.12 101 GLN A C 1
ATOM 808 O O . GLN A 1 101 ? -15.826 0.051 23.854 1.00 94.12 101 GLN A O 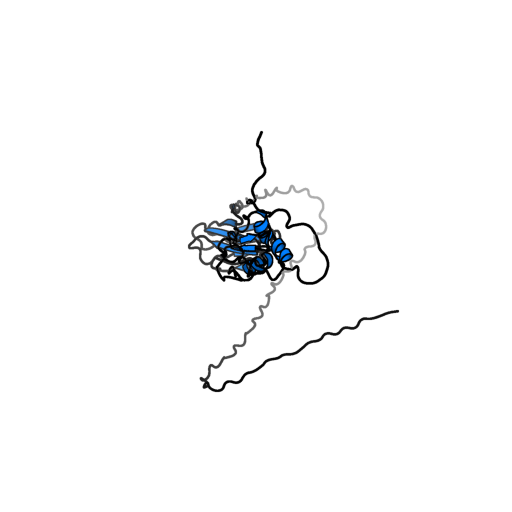1
ATOM 813 N N . ARG A 1 102 ? -16.449 1.718 25.219 1.00 93.56 102 ARG A N 1
ATOM 814 C CA . ARG A 1 102 ? -17.378 2.307 24.242 1.00 93.56 102 ARG A CA 1
ATOM 815 C C . ARG A 1 102 ? -16.642 3.107 23.177 1.00 93.56 102 ARG A C 1
ATOM 817 O O . ARG A 1 102 ? -17.034 3.069 22.017 1.00 93.56 102 ARG A O 1
ATOM 824 N N . GLU A 1 103 ? -15.605 3.831 23.586 1.00 94.12 103 GLU A N 1
ATOM 825 C CA . GLU A 1 103 ? -14.913 4.795 22.741 1.00 94.12 103 GLU A CA 1
ATOM 826 C C . GLU A 1 103 ? -13.429 4.830 23.110 1.00 94.12 103 GLU A C 1
ATOM 828 O O . GLU A 1 103 ? -13.058 5.288 24.190 1.00 94.12 103 GLU A O 1
ATOM 833 N N . ILE A 1 104 ? -12.583 4.333 22.208 1.00 95.31 104 ILE A N 1
ATOM 834 C CA . ILE A 1 104 ? -11.124 4.409 22.325 1.00 95.31 104 ILE A CA 1
ATOM 835 C C . ILE A 1 104 ? -10.613 5.322 21.202 1.00 95.31 104 ILE A C 1
ATOM 837 O O . ILE A 1 104 ? -10.560 4.874 20.050 1.00 95.31 104 ILE A O 1
ATOM 841 N N . PRO A 1 105 ? -10.301 6.598 21.494 1.00 96.81 105 PRO A N 1
ATOM 842 C CA . PRO A 1 105 ? -9.861 7.558 20.492 1.00 96.81 105 PRO A CA 1
ATOM 843 C C . PRO A 1 105 ? -8.354 7.457 20.217 1.00 96.81 105 PRO A C 1
ATOM 845 O O . PRO A 1 105 ? -7.543 7.339 21.134 1.00 96.81 105 PRO A O 1
ATOM 848 N N . TYR A 1 106 ? -7.983 7.588 18.947 1.00 97.56 106 TYR A N 1
ATOM 849 C CA . TYR A 1 106 ? -6.613 7.664 18.455 1.00 97.56 106 TYR A CA 1
ATOM 850 C C . TYR A 1 106 ? -6.488 8.778 17.418 1.00 97.56 106 TYR A C 1
ATOM 852 O O . TYR A 1 106 ? -7.359 8.955 16.567 1.00 97.56 106 TYR A O 1
ATOM 860 N N . THR A 1 107 ? -5.362 9.484 17.445 1.00 97.31 107 THR A N 1
ATOM 861 C CA . THR A 1 107 ? -5.013 10.490 16.438 1.00 97.31 107 THR A CA 1
ATOM 862 C C . THR A 1 107 ? -3.701 10.092 15.783 1.00 97.31 107 THR A C 1
ATOM 864 O O . THR A 1 107 ? -2.724 9.823 16.479 1.00 97.31 107 THR A O 1
ATOM 867 N N . LEU A 1 108 ? -3.679 10.053 14.453 1.00 97.19 108 LEU A N 1
ATOM 868 C CA . LEU A 1 108 ? -2.518 9.655 13.656 1.00 97.19 108 LEU A CA 1
ATOM 869 C C . LEU A 1 108 ? -2.250 10.699 12.580 1.00 97.19 108 LEU A C 1
ATOM 871 O O . LEU A 1 108 ? -3.182 11.140 11.917 1.00 97.19 108 LEU A O 1
ATOM 875 N N . THR A 1 109 ? -0.993 11.053 12.343 1.00 96.69 109 THR A N 1
ATOM 876 C CA . THR A 1 109 ? -0.627 11.909 11.208 1.00 96.69 109 THR A CA 1
ATOM 877 C C . THR A 1 109 ? -0.216 11.028 10.030 1.00 96.69 109 THR A C 1
ATOM 879 O O . THR A 1 109 ? 0.750 10.277 10.132 1.00 96.69 109 THR A O 1
ATOM 882 N N . ILE A 1 110 ? -0.954 11.099 8.919 1.00 95.25 110 ILE A N 1
ATOM 883 C CA . ILE A 1 110 ? -0.726 10.288 7.716 1.00 95.25 110 ILE A CA 1
ATOM 884 C C . ILE A 1 110 ? -0.500 11.212 6.523 1.00 95.25 110 ILE A C 1
ATOM 886 O O . ILE A 1 110 ? -1.323 12.077 6.214 1.00 95.25 110 ILE A O 1
ATOM 890 N N . ASP A 1 111 ? 0.600 11.000 5.806 1.00 91.00 111 ASP A N 1
ATOM 891 C CA . ASP A 1 111 ? 0.832 11.663 4.530 1.00 91.00 111 ASP A CA 1
ATOM 892 C C . ASP A 1 111 ? 0.119 10.911 3.397 1.00 91.00 111 ASP A C 1
ATOM 894 O O . ASP A 1 111 ? 0.663 9.991 2.786 1.00 91.00 111 ASP A O 1
ATOM 898 N N . LYS A 1 112 ? -1.116 11.328 3.091 1.00 87.44 112 LYS A N 1
ATOM 899 C CA . LYS A 1 112 ? -1.928 10.730 2.016 1.00 87.44 112 LYS A CA 1
ATOM 900 C C . LYS A 1 112 ? -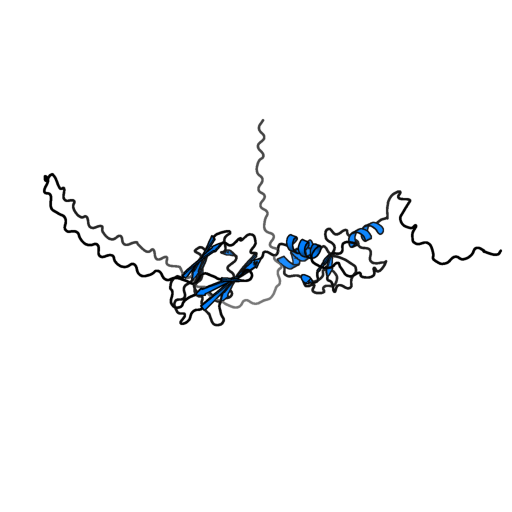1.249 10.767 0.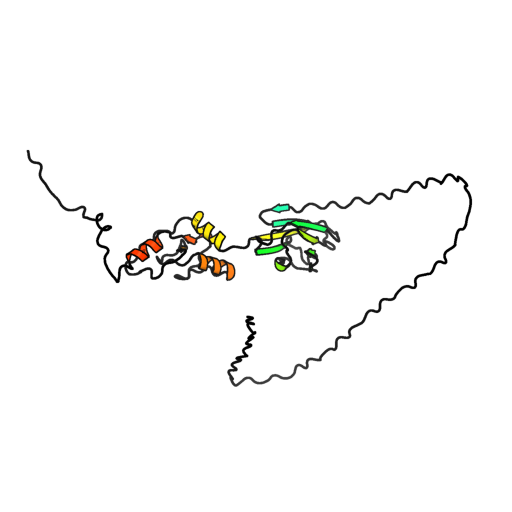640 1.00 87.44 112 LYS A C 1
ATOM 902 O O . LYS A 1 112 ? -1.583 9.949 -0.204 1.00 87.44 112 LYS A O 1
ATOM 907 N N . THR A 1 113 ? -0.300 11.676 0.398 1.00 80.88 113 THR A N 1
ATOM 908 C CA . THR A 1 113 ? 0.403 11.738 -0.897 1.00 80.88 113 THR A CA 1
ATOM 909 C C . THR A 1 113 ? 1.321 10.540 -1.121 1.00 80.88 113 THR A C 1
ATOM 911 O O . THR A 1 113 ? 1.682 10.244 -2.256 1.00 80.88 113 THR A O 1
ATOM 914 N N . ARG A 1 114 ? 1.673 9.836 -0.042 1.00 84.19 114 ARG A N 1
ATOM 915 C CA . ARG A 1 114 ? 2.514 8.644 -0.071 1.00 84.19 114 ARG A CA 1
ATOM 916 C C . ARG A 1 114 ? 1.725 7.353 0.037 1.00 84.19 114 ARG A C 1
ATOM 918 O O . ARG A 1 114 ? 2.250 6.336 -0.376 1.00 84.19 114 ARG A O 1
ATOM 925 N N . VAL A 1 115 ? 0.491 7.380 0.539 1.00 87.31 115 VAL A N 1
ATOM 926 C CA . VAL A 1 115 ? -0.327 6.183 0.790 1.00 87.31 115 VAL A CA 1
ATOM 927 C C . VAL A 1 115 ? -1.268 5.924 -0.380 1.00 87.31 115 VAL A C 1
ATOM 929 O O . VAL A 1 115 ? -2.169 6.717 -0.648 1.00 87.31 115 VAL A O 1
ATOM 932 N N . GLY A 1 116 ? -1.068 4.805 -1.072 1.00 85.81 116 GLY A N 1
ATOM 933 C CA . GLY A 1 116 ? -1.917 4.377 -2.183 1.00 85.81 116 GLY A CA 1
ATOM 934 C C . GLY A 1 116 ? -3.091 3.542 -1.729 1.00 85.81 116 GLY A C 1
ATOM 935 O O . GLY A 1 116 ? -4.182 3.667 -2.284 1.00 85.81 116 GLY A O 1
ATOM 936 N N . LYS A 1 117 ? -2.889 2.742 -0.684 1.00 92.81 117 LYS A N 1
ATOM 937 C CA . LYS A 1 117 ? -3.940 1.917 -0.109 1.00 92.81 117 LYS A CA 1
ATOM 938 C C . LYS A 1 117 ? -3.775 1.828 1.396 1.00 92.81 117 LYS A C 1
ATOM 940 O O . LYS A 1 117 ? -2.666 1.764 1.910 1.00 92.81 117 LYS A O 1
ATOM 945 N N . ALA A 1 118 ? -4.883 1.823 2.111 1.00 96.81 118 ALA A N 1
ATOM 946 C CA . ALA A 1 118 ? -4.924 1.677 3.547 1.00 96.81 118 ALA A CA 1
ATOM 947 C C . ALA A 1 118 ? -5.966 0.631 3.918 1.00 96.81 118 ALA A C 1
ATOM 949 O O .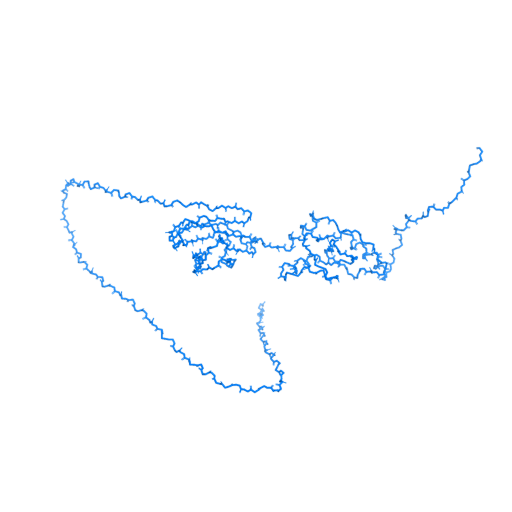 ALA A 1 118 ? -7.160 0.808 3.671 1.00 96.81 118 ALA A O 1
ATOM 950 N N . VAL A 1 119 ? -5.505 -0.464 4.512 1.00 97.94 119 VAL A N 1
ATOM 951 C CA . VAL A 1 119 ? -6.345 -1.611 4.848 1.00 97.94 119 VAL A CA 1
ATOM 952 C C . VAL A 1 119 ? -6.314 -1.831 6.349 1.00 97.94 119 VAL A C 1
ATOM 954 O O . VAL A 1 119 ? -5.253 -1.983 6.948 1.00 97.94 119 VAL A O 1
ATOM 957 N N . LEU A 1 120 ? -7.494 -1.870 6.956 1.00 98.31 120 LEU A N 1
ATOM 958 C CA . LEU A 1 120 ? -7.673 -2.200 8.358 1.00 98.31 120 LEU A CA 1
ATOM 959 C C . LEU A 1 120 ? -7.916 -3.707 8.502 1.00 98.31 120 LEU A C 1
ATOM 961 O O . LEU A 1 120 ? -8.939 -4.232 8.058 1.00 98.31 120 LEU A O 1
ATOM 965 N N . THR A 1 121 ? -6.981 -4.401 9.134 1.00 98.12 121 THR A N 1
ATOM 966 C CA . THR A 1 121 ? -7.062 -5.817 9.505 1.00 98.12 121 THR A CA 1
ATOM 967 C C . THR A 1 121 ? -7.253 -5.968 11.011 1.00 98.12 121 THR A C 1
ATOM 969 O O . THR A 1 121 ? -6.930 -5.070 11.783 1.00 98.12 121 THR A O 1
ATOM 972 N N . ALA A 1 122 ? -7.777 -7.106 11.456 1.00 97.75 122 ALA A N 1
ATOM 973 C CA . ALA A 1 122 ? -7.881 -7.430 12.876 1.00 97.75 122 ALA A CA 1
ATOM 974 C C . ALA A 1 122 ? -7.311 -8.822 13.149 1.00 97.75 122 ALA A C 1
ATOM 976 O O . ALA A 1 122 ? -7.154 -9.628 12.229 1.00 97.75 122 ALA A O 1
ATOM 977 N N . GLN A 1 123 ? -7.020 -9.098 14.419 1.00 96.62 123 GLN A N 1
ATOM 978 C CA . GLN A 1 123 ? -6.641 -10.426 14.887 1.00 96.62 123 GLN A CA 1
ATOM 979 C C . GLN A 1 123 ? -7.655 -11.489 14.430 1.00 96.62 123 GLN A C 1
ATOM 981 O O . GLN A 1 123 ? -8.864 -11.250 14.373 1.00 96.62 123 GLN A O 1
ATOM 986 N N . GLN A 1 124 ? -7.158 -12.693 14.138 1.00 96.12 124 GLN A N 1
ATOM 987 C CA . GLN A 1 124 ? -7.986 -13.833 13.755 1.00 96.12 124 GLN A CA 1
ATOM 988 C C . GLN A 1 124 ? -9.116 -14.077 14.772 1.00 96.12 124 GLN A C 1
ATOM 990 O O . GLN A 1 124 ? -8.884 -14.113 15.979 1.00 96.12 124 GLN A O 1
ATOM 995 N N . GLY A 1 125 ? -10.342 -14.248 14.272 1.00 93.62 125 GLY A N 1
ATOM 996 C CA . GLY A 1 125 ? -11.540 -14.473 15.091 1.00 93.62 125 GLY A CA 1
ATOM 997 C C . GLY A 1 125 ? -12.322 -13.205 15.451 1.00 93.62 125 GLY A C 1
ATOM 998 O O . GLY A 1 125 ? -13.472 -13.314 15.871 1.00 93.62 125 GLY A O 1
ATOM 999 N N . VAL A 1 126 ? -11.765 -12.010 15.228 1.00 95.50 126 VAL A N 1
ATOM 1000 C CA . VAL A 1 126 ? -12.510 -10.753 15.380 1.00 95.50 126 VAL A CA 1
ATOM 1001 C C . VAL A 1 126 ? -13.452 -10.580 14.190 1.00 95.50 126 VAL A C 1
ATOM 1003 O O . VAL A 1 126 ? -13.030 -10.281 13.075 1.00 95.50 126 VAL A O 1
ATOM 1006 N N . GLN A 1 127 ? -14.745 -10.762 14.438 1.00 91.38 127 GLN A N 1
ATOM 1007 C CA . GLN A 1 127 ? -15.815 -10.462 13.490 1.00 91.38 127 GLN A CA 1
ATOM 1008 C C . GLN A 1 127 ? -16.596 -9.246 14.001 1.00 91.38 127 GLN A C 1
ATOM 1010 O O . GLN A 1 127 ? -16.733 -9.067 15.209 1.00 91.38 127 GLN A O 1
ATOM 1015 N N . ASN A 1 128 ? -17.125 -8.421 13.095 1.00 95.50 128 ASN A N 1
ATOM 1016 C CA . ASN A 1 128 ? -17.963 -7.258 13.418 1.00 95.50 128 ASN A CA 1
ATOM 1017 C C . ASN A 1 128 ? -17.255 -6.148 14.218 1.00 95.50 128 ASN A C 1
ATOM 1019 O O . ASN A 1 128 ? -17.697 -5.741 15.291 1.00 95.50 128 ASN A O 1
ATOM 1023 N N . LEU A 1 129 ? -16.179 -5.596 13.664 1.00 97.19 129 LEU A N 1
ATOM 1024 C CA . LEU A 1 129 ? -15.525 -4.416 14.219 1.00 97.19 129 LEU A CA 1
ATOM 1025 C C . LEU A 1 129 ? -16.407 -3.169 14.024 1.00 97.19 129 LEU A C 1
ATOM 1027 O O . LEU A 1 129 ? -16.872 -2.892 12.918 1.00 97.19 129 LEU A O 1
ATOM 1031 N N . THR A 1 130 ? -16.618 -2.391 15.087 1.00 98.00 130 THR A N 1
ATOM 1032 C CA . THR A 1 130 ? -17.301 -1.090 15.010 1.00 98.00 130 THR A CA 1
ATOM 1033 C C . THR A 1 130 ? -16.317 0.025 15.332 1.00 98.00 130 THR A C 1
ATOM 1035 O O . THR A 1 130 ? -15.711 0.038 16.403 1.00 98.00 130 THR A O 1
ATOM 1038 N N . PHE A 1 131 ? -16.144 0.960 14.404 1.00 98.19 131 PHE A N 1
ATOM 1039 C CA . PHE A 1 131 ? -15.213 2.077 14.553 1.00 98.19 131 PHE A CA 1
ATOM 1040 C C . PHE A 1 131 ? -15.646 3.271 13.701 1.00 98.19 131 PHE A C 1
ATOM 1042 O O . PHE A 1 131 ? -16.562 3.174 12.884 1.00 98.19 131 PHE A O 1
ATOM 1049 N N . SER A 1 132 ? -14.978 4.405 13.866 1.00 98.44 132 SER A N 1
ATOM 1050 C CA . SER A 1 132 ? -15.080 5.530 12.946 1.00 98.44 132 SER A CA 1
ATOM 1051 C C . SER A 1 132 ? -13.717 6.091 12.588 1.00 98.44 132 SER A C 1
ATOM 1053 O O . SER A 1 132 ? -12.816 6.088 13.423 1.00 98.44 132 SER A O 1
ATOM 1055 N N . ILE A 1 133 ? -13.591 6.614 11.371 1.00 98.44 133 ILE A N 1
ATOM 1056 C CA . ILE A 1 133 ? -12.429 7.377 10.911 1.00 98.44 133 ILE A CA 1
ATOM 1057 C C . ILE A 1 133 ? -12.903 8.693 10.298 1.00 98.44 133 ILE A C 1
ATOM 1059 O O . ILE A 1 133 ? -13.756 8.697 9.410 1.00 98.44 133 ILE A O 1
ATOM 1063 N N . ASN A 1 134 ? -12.378 9.821 10.782 1.00 97.69 134 ASN A N 1
ATOM 1064 C CA . ASN A 1 134 ? -12.709 11.161 10.283 1.00 97.69 134 ASN A CA 1
ATOM 1065 C C . ASN A 1 134 ? -14.233 11.383 10.150 1.00 97.69 134 ASN A C 1
ATOM 1067 O O . ASN A 1 134 ? -14.721 11.801 9.102 1.00 97.69 134 ASN A O 1
ATOM 1071 N N . ASN A 1 135 ? -14.990 11.039 11.200 1.00 96.88 135 ASN A N 1
ATOM 1072 C CA . ASN A 1 135 ? -16.461 11.090 11.276 1.00 96.88 135 ASN A CA 1
ATOM 1073 C C . ASN A 1 135 ? -17.235 10.097 10.383 1.00 96.88 135 ASN A C 1
ATOM 1075 O O . ASN A 1 135 ? -18.465 10.105 10.390 1.00 96.88 135 ASN A O 1
ATOM 1079 N N . ASN A 1 136 ? -16.558 9.207 9.653 1.00 98.12 136 ASN A N 1
ATOM 1080 C CA . ASN A 1 136 ? -17.201 8.128 8.903 1.00 98.12 136 ASN A CA 1
ATOM 1081 C C . ASN A 1 136 ? -17.307 6.887 9.784 1.00 98.12 136 ASN A C 1
ATOM 1083 O O . ASN A 1 136 ? -16.290 6.372 10.242 1.00 98.12 136 ASN A O 1
ATOM 1087 N N . ILE A 1 137 ? -18.531 6.418 10.034 1.00 98.31 137 ILE A N 1
ATOM 1088 C CA . ILE A 1 137 ? -18.811 5.317 10.963 1.00 98.31 137 ILE A CA 1
ATOM 1089 C C . ILE A 1 137 ? -18.951 3.998 10.199 1.00 98.31 137 ILE A C 1
ATOM 1091 O O . ILE A 1 137 ? -19.763 3.879 9.284 1.00 98.31 137 ILE A O 1
ATOM 1095 N N . PHE A 1 138 ? -18.234 2.983 10.668 1.00 98.25 138 PHE A N 1
ATOM 1096 C CA . PHE A 1 138 ? -18.283 1.599 10.218 1.00 98.25 138 PHE A CA 1
ATOM 1097 C C . PHE A 1 138 ? -18.921 0.763 11.324 1.00 98.25 138 PHE A C 1
ATOM 1099 O O . PHE A 1 138 ? -18.397 0.687 12.434 1.00 98.25 138 PHE A O 1
ATOM 1106 N N . ARG A 1 139 ? -20.079 0.158 11.047 1.00 97.81 139 ARG A N 1
ATOM 1107 C CA . ARG A 1 139 ? -20.816 -0.666 12.017 1.00 97.81 139 ARG A CA 1
ATOM 1108 C C . ARG A 1 139 ? -20.711 -2.126 11.631 1.00 97.81 139 ARG A C 1
ATOM 1110 O O . ARG A 1 139 ? -21.045 -2.457 10.497 1.00 97.81 139 ARG A O 1
ATOM 1117 N N . ASN A 1 140 ? -20.319 -2.974 12.582 1.00 96.62 140 ASN A N 1
ATOM 1118 C CA . ASN A 1 140 ? -20.194 -4.420 12.380 1.00 96.62 140 ASN A CA 1
ATOM 1119 C C . ASN A 1 140 ? -19.418 -4.772 11.098 1.00 96.62 140 ASN A C 1
ATOM 1121 O O . ASN A 1 140 ? -19.787 -5.686 10.365 1.00 96.62 140 ASN A O 1
ATOM 1125 N N . ALA A 1 141 ? -18.371 -4.008 10.794 1.00 97.44 141 ALA A N 1
ATOM 1126 C CA . ALA A 1 141 ? -17.576 -4.223 9.602 1.00 97.44 141 ALA A CA 1
ATOM 1127 C C . ALA A 1 141 ? -16.702 -5.470 9.786 1.00 97.44 141 ALA A C 1
ATOM 1129 O O . ALA A 1 141 ? -16.196 -5.734 10.877 1.00 97.44 141 ALA A O 1
ATOM 1130 N N . ILE A 1 142 ? -16.542 -6.256 8.725 1.00 97.81 142 ILE A N 1
ATOM 1131 C CA . ILE A 1 142 ? -15.791 -7.514 8.754 1.00 97.81 142 ILE A CA 1
ATOM 1132 C C . ILE A 1 142 ? -14.411 -7.251 8.128 1.00 97.81 142 ILE A C 1
ATOM 1134 O O . ILE A 1 142 ? -14.361 -6.954 6.936 1.00 97.81 142 ILE A O 1
ATOM 1138 N N . PRO A 1 143 ? -13.305 -7.316 8.896 1.00 97.31 143 PRO A N 1
ATOM 1139 C CA . PRO A 1 143 ? -11.946 -7.171 8.366 1.00 97.31 143 PRO A CA 1
ATOM 1140 C C . PRO A 1 143 ? -11.590 -8.266 7.343 1.00 97.31 143 PRO A C 1
ATOM 1142 O O . PRO A 1 143 ? -12.048 -9.400 7.505 1.00 97.31 143 PRO A O 1
ATOM 1145 N N . PRO A 1 144 ? -10.736 -7.984 6.335 1.00 98.06 144 PRO A N 1
ATOM 1146 C CA . PRO A 1 144 ? -10.055 -6.712 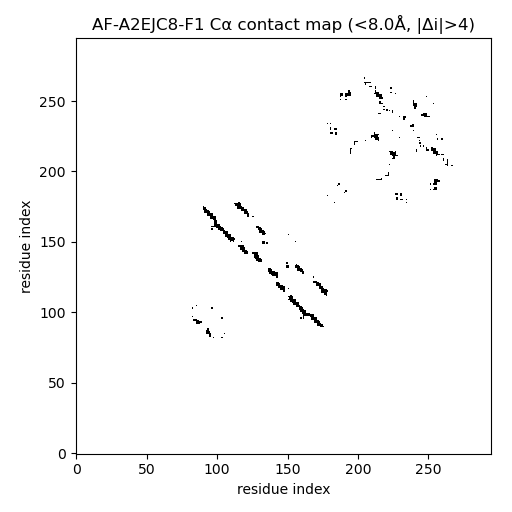6.053 1.00 98.06 144 PRO A CA 1
ATOM 1147 C C . PRO A 1 144 ? -10.980 -5.641 5.450 1.00 98.06 144 PRO A C 1
ATOM 1149 O O . PRO A 1 144 ? -11.832 -5.947 4.622 1.00 98.06 144 PRO A O 1
ATOM 1152 N N . ILE A 1 145 ? -10.782 -4.373 5.826 1.00 97.88 145 ILE A N 1
ATOM 1153 C CA . ILE A 1 145 ? -11.592 -3.239 5.348 1.00 97.88 145 ILE A CA 1
ATOM 1154 C C . ILE A 1 145 ? -10.687 -2.222 4.659 1.00 97.88 145 ILE A C 1
ATOM 1156 O O . ILE A 1 145 ? -9.739 -1.727 5.264 1.00 97.88 145 ILE A O 1
ATOM 1160 N N . ASP A 1 146 ? -10.999 -1.880 3.412 1.00 97.25 146 ASP A N 1
ATOM 1161 C CA . ASP A 1 146 ? -10.342 -0.774 2.718 1.00 97.25 146 ASP A CA 1
ATOM 1162 C C . ASP A 1 146 ? -10.871 0.564 3.251 1.00 97.25 146 ASP A C 1
ATOM 1164 O O . ASP A 1 146 ? -12.052 0.890 3.100 1.00 97.25 146 ASP A O 1
ATOM 1168 N N . ILE A 1 147 ? -9.992 1.330 3.899 1.00 98.06 147 ILE A N 1
ATOM 1169 C CA . ILE A 1 147 ? -10.301 2.660 4.429 1.00 98.06 147 ILE A CA 1
ATOM 1170 C C . ILE A 1 147 ? -9.580 3.785 3.675 1.00 98.06 147 ILE A C 1
ATOM 1172 O O . ILE A 1 147 ? -9.680 4.947 4.076 1.00 98.06 147 ILE A O 1
ATOM 1176 N N . SER A 1 148 ? -8.902 3.474 2.565 1.00 96.44 148 SER A N 1
ATOM 1177 C CA . SER A 1 148 ? -8.165 4.438 1.729 1.00 96.44 148 SER A CA 1
ATOM 1178 C C . SER A 1 148 ? -8.971 5.698 1.376 1.00 96.44 148 SER A C 1
ATOM 1180 O O . SER A 1 148 ? -8.426 6.801 1.490 1.00 96.44 148 SER A O 1
ATOM 1182 N N . PRO A 1 149 ? -10.269 5.604 1.006 1.00 96.69 149 PRO A N 1
ATOM 1183 C CA . PRO A 1 149 ? -11.058 6.783 0.644 1.00 96.69 149 PRO A CA 1
ATOM 1184 C C . PRO A 1 149 ? -11.264 7.766 1.802 1.00 96.69 149 PRO A C 1
ATOM 1186 O O . PRO A 1 149 ? -11.439 8.962 1.568 1.00 96.69 149 PRO A O 1
ATOM 1189 N N . TYR A 1 150 ? -11.229 7.273 3.042 1.00 97.56 150 TYR A N 1
ATOM 1190 C CA . TYR A 1 150 ? -11.576 8.028 4.247 1.00 97.56 150 TYR A CA 1
ATOM 1191 C C . TYR A 1 150 ? -10.364 8.647 4.942 1.00 97.56 150 TYR A C 1
ATOM 1193 O O . TYR A 1 150 ? -10.535 9.514 5.801 1.00 97.56 150 TYR A O 1
ATOM 1201 N N . ILE A 1 151 ? -9.149 8.237 4.567 1.00 96.69 151 ILE A N 1
ATOM 1202 C CA . ILE A 1 151 ? -7.916 8.873 5.033 1.00 96.69 151 ILE A CA 1
ATOM 1203 C C . ILE A 1 151 ? -7.801 10.274 4.431 1.00 96.69 151 ILE A C 1
ATOM 1205 O O . ILE A 1 151 ? -8.061 10.487 3.243 1.00 96.69 151 ILE A O 1
ATOM 1209 N N . ILE A 1 152 ? -7.371 11.231 5.246 1.00 95.88 152 ILE A N 1
ATOM 1210 C CA . ILE A 1 152 ? -7.023 12.594 4.835 1.00 95.88 152 ILE A CA 1
ATOM 1211 C C . ILE A 1 152 ? -5.522 12.830 5.009 1.00 95.88 152 ILE A C 1
ATOM 1213 O O . ILE A 1 152 ? -4.866 12.152 5.797 1.00 95.88 152 ILE A O 1
ATOM 1217 N N . HIS A 1 153 ? -4.963 13.778 4.255 1.00 93.06 153 HIS A N 1
ATOM 1218 C CA . HIS A 1 153 ? -3.586 14.220 4.477 1.00 93.06 153 HIS A CA 1
ATOM 1219 C C . HIS A 1 153 ? -3.507 14.979 5.811 1.00 93.06 153 HIS A C 1
ATOM 1221 O O . HIS A 1 153 ? -4.308 15.884 6.051 1.00 93.06 153 HIS A O 1
ATOM 1227 N N . GLY A 1 154 ? -2.557 14.613 6.671 1.00 95.12 154 GLY A N 1
ATOM 1228 C CA . GLY A 1 154 ? -2.400 15.182 8.007 1.00 95.12 154 GLY A CA 1
ATOM 1229 C C . GLY A 1 154 ? -3.068 14.332 9.089 1.00 95.12 154 GLY A C 1
ATOM 1230 O O . GLY A 1 154 ? -2.929 13.110 9.106 1.00 95.12 154 GLY A O 1
ATOM 1231 N N . ASN A 1 155 ? -3.752 14.976 10.034 1.00 97.75 155 ASN A N 1
ATOM 1232 C CA . ASN A 1 155 ? -4.282 14.307 11.224 1.00 97.75 155 ASN A CA 1
ATOM 1233 C C . ASN A 1 155 ? -5.577 13.548 10.922 1.00 97.75 155 ASN A C 1
ATOM 1235 O O . ASN A 1 155 ? -6.580 14.140 10.545 1.00 97.75 155 ASN A O 1
ATOM 1239 N N . ASN A 1 156 ? -5.554 12.243 11.155 1.00 98.00 156 ASN A N 1
ATOM 1240 C CA . ASN A 1 156 ? -6.676 11.330 11.051 1.00 98.00 156 ASN A CA 1
ATOM 1241 C C . ASN A 1 156 ? -7.123 10.935 12.456 1.00 98.00 156 ASN A C 1
ATOM 1243 O O . ASN A 1 156 ? -6.300 10.531 13.280 1.00 98.00 156 ASN A O 1
ATOM 1247 N N . PHE A 1 157 ? -8.422 11.039 12.715 1.00 98.19 157 PHE A N 1
ATOM 1248 C CA . PHE A 1 157 ? -9.016 10.663 13.992 1.00 98.19 157 PHE A CA 1
ATOM 1249 C C . PHE A 1 157 ? -9.731 9.323 13.849 1.00 98.19 157 PHE A C 1
ATOM 1251 O O . PHE A 1 157 ? -10.677 9.210 13.065 1.00 98.19 157 PHE A O 1
ATOM 1258 N N . LEU A 1 158 ? -9.271 8.319 14.591 1.00 98.25 158 LEU A N 1
ATOM 1259 C CA . LEU A 1 158 ? -9.868 6.992 14.658 1.00 98.25 158 LEU A CA 1
ATOM 1260 C C . LEU A 1 158 ? -10.496 6.790 16.031 1.00 98.25 158 LEU A C 1
ATOM 1262 O O . LEU A 1 158 ? -9.922 7.162 17.047 1.00 98.25 158 LEU A O 1
ATOM 1266 N N . GLN A 1 159 ? -11.657 6.155 16.073 1.00 98.12 159 GLN A N 1
ATOM 1267 C CA . GLN A 1 159 ? -12.333 5.832 17.321 1.00 98.12 159 GLN A CA 1
ATOM 1268 C C . GLN A 1 159 ? -12.902 4.426 17.235 1.00 98.12 159 GLN A C 1
ATOM 1270 O O . GLN A 1 159 ? -13.703 4.137 16.349 1.00 98.12 159 GLN A O 1
ATOM 1275 N N . PHE A 1 160 ? -12.491 3.550 18.147 1.00 97.88 160 PHE A N 1
ATOM 1276 C CA . PHE A 1 160 ? -12.948 2.161 18.184 1.00 97.88 160 PHE A CA 1
ATOM 1277 C C . PHE A 1 160 ? -13.985 1.947 19.284 1.00 97.88 160 PHE A C 1
ATOM 1279 O O . PHE A 1 160 ? -13.894 2.542 20.358 1.00 97.88 160 PHE A O 1
ATOM 1286 N N . CYS A 1 161 ? -14.939 1.055 19.026 1.00 97.50 161 CYS A N 1
ATOM 1287 C CA . CYS A 1 161 ? -15.869 0.536 20.019 1.00 97.50 161 CYS A CA 1
ATOM 1288 C C . CYS A 1 161 ? -15.603 -0.959 20.203 1.00 97.50 161 CYS A C 1
ATOM 1290 O O . CYS A 1 161 ? -15.741 -1.742 19.261 1.00 97.50 161 CYS A O 1
ATOM 1292 N N . THR A 1 162 ? -15.224 -1.356 21.417 1.00 96.25 162 THR A N 1
ATOM 1293 C CA . THR A 1 162 ? -14.951 -2.755 21.779 1.00 96.25 162 THR A CA 1
ATOM 1294 C C . THR A 1 162 ? -16.039 -3.364 22.659 1.00 96.25 162 THR A C 1
ATOM 1296 O O . THR A 1 162 ? -15.840 -4.400 23.304 1.00 96.25 162 THR A O 1
ATOM 1299 N N . PHE A 1 163 ? -17.215 -2.736 22.702 1.00 95.00 163 PHE A N 1
ATOM 1300 C CA . PHE A 1 163 ? -18.356 -3.283 23.417 1.00 95.00 163 PHE A CA 1
ATOM 1301 C C . PHE A 1 163 ? -18.742 -4.649 22.830 1.00 95.00 163 PHE A C 1
ATOM 1303 O O . PHE A 1 163 ? -18.987 -4.771 21.634 1.00 95.00 163 PHE A O 1
ATOM 1310 N N . GLY A 1 164 ? -18.789 -5.677 23.678 1.00 93.12 164 GLY A N 1
ATOM 1311 C CA . GLY A 1 164 ? -19.086 -7.054 23.271 1.00 93.12 164 GLY A CA 1
ATOM 1312 C C . GLY A 1 164 ? -17.863 -7.953 23.069 1.00 93.12 164 GLY A C 1
ATOM 1313 O O . GLY A 1 164 ? -18.037 -9.166 22.992 1.00 93.12 164 GLY A O 1
ATOM 1314 N N . PHE A 1 165 ? -16.637 -7.416 23.064 1.00 95.69 165 PHE A N 1
ATOM 1315 C CA . PHE A 1 165 ? -15.436 -8.256 23.087 1.00 95.69 165 PHE A CA 1
ATOM 1316 C C . PHE A 1 165 ? -15.070 -8.624 24.533 1.00 95.69 165 PHE A C 1
ATOM 1318 O O . PHE A 1 165 ? -14.894 -7.722 25.359 1.00 95.69 165 PHE A O 1
ATOM 1325 N N . PRO A 1 166 ? -14.963 -9.927 24.866 1.00 95.88 166 PRO A N 1
ATOM 1326 C CA . PRO A 1 166 ? -14.636 -10.376 26.219 1.00 95.88 166 PRO A CA 1
ATOM 1327 C C . PRO A 1 166 ? -13.145 -10.264 26.544 1.00 95.88 166 PRO A C 1
ATOM 1329 O O . PRO A 1 166 ? -12.803 -10.262 27.717 1.00 95.88 166 PRO A O 1
ATOM 1332 N N . ASN A 1 167 ? -12.292 -10.178 25.520 1.00 96.56 167 ASN A N 1
ATOM 1333 C CA . ASN A 1 167 ? -10.841 -10.080 25.623 1.00 96.56 167 ASN A CA 1
ATOM 1334 C C . ASN A 1 167 ? -10.348 -8.851 24.841 1.00 96.56 167 ASN A C 1
ATOM 1336 O O . ASN A 1 167 ? -11.046 -8.404 23.922 1.00 96.56 167 ASN A O 1
ATOM 1340 N N . PRO A 1 168 ? -9.149 -8.325 25.147 1.00 96.56 168 PRO A N 1
ATOM 1341 C CA . PRO A 1 168 ? -8.488 -7.344 24.298 1.00 96.56 168 PRO A CA 1
ATOM 1342 C C . PRO A 1 168 ? -8.302 -7.874 22.873 1.00 96.56 168 PRO A C 1
ATOM 1344 O O . PRO A 1 168 ? -8.074 -9.068 22.676 1.00 96.56 168 PRO A O 1
ATOM 1347 N N . ILE A 1 169 ? -8.378 -6.980 21.890 1.00 97.50 169 ILE A N 1
ATOM 1348 C CA . ILE A 1 169 ? -8.198 -7.317 20.474 1.00 97.50 169 ILE A CA 1
ATOM 1349 C C . ILE A 1 169 ? -7.112 -6.445 19.851 1.00 97.50 169 ILE A C 1
ATOM 1351 O O . ILE A 1 169 ? -6.951 -5.279 20.220 1.00 97.50 169 ILE A O 1
ATOM 1355 N N . PHE A 1 170 ? -6.399 -7.001 18.874 1.00 97.62 170 PHE A N 1
ATOM 1356 C CA . PHE A 1 170 ? -5.442 -6.251 18.066 1.00 97.62 170 PHE A CA 1
ATOM 1357 C C . PHE A 1 170 ? -6.056 -5.880 16.721 1.00 97.62 170 PHE A C 1
ATOM 1359 O O . PHE A 1 170 ? -6.633 -6.723 16.027 1.00 97.62 170 PHE A O 1
ATOM 1366 N N . VAL A 1 171 ? -5.914 -4.611 16.357 1.00 98.12 171 VAL A N 1
ATOM 1367 C CA . VAL A 1 171 ? -6.290 -4.081 15.046 1.00 98.12 171 VAL A CA 1
ATOM 1368 C C . VAL A 1 171 ? -5.040 -3.501 14.405 1.00 98.12 171 VAL A C 1
ATOM 1370 O O . VAL A 1 171 ? -4.249 -2.847 15.072 1.00 98.12 171 VAL A O 1
ATOM 1373 N N . GLU A 1 172 ? -4.846 -3.747 13.119 1.00 98.31 172 GLU A N 1
ATOM 1374 C CA . GLU A 1 172 ? -3.686 -3.299 12.359 1.00 98.31 172 GLU A CA 1
ATOM 1375 C C . GLU A 1 172 ? -4.165 -2.482 11.158 1.00 98.31 172 GLU A C 1
ATOM 1377 O O . GLU A 1 172 ? -4.934 -2.967 10.334 1.00 98.31 172 GLU A O 1
ATOM 1382 N N . LEU A 1 173 ? -3.724 -1.232 11.056 1.00 98.25 173 LEU A N 1
ATOM 1383 C CA . LEU A 1 173 ? -3.901 -0.394 9.877 1.00 98.25 173 LEU A CA 1
ATOM 1384 C C . LEU A 1 173 ? -2.636 -0.479 9.030 1.00 98.25 173 LEU A C 1
ATOM 1386 O O . LEU A 1 173 ? -1.639 0.155 9.367 1.00 98.25 173 LEU A O 1
ATOM 1390 N N . LYS A 1 174 ? -2.690 -1.239 7.937 1.00 97.56 174 LYS A N 1
ATOM 1391 C CA . LYS A 1 174 ? -1.602 -1.358 6.963 1.00 97.56 174 LYS A CA 1
ATOM 1392 C C . LYS A 1 174 ? -1.698 -0.239 5.941 1.00 97.56 174 LYS A C 1
ATOM 1394 O O . LYS A 1 174 ? -2.743 -0.090 5.306 1.00 97.56 174 LYS A O 1
ATOM 1399 N N . LEU A 1 175 ? -0.621 0.523 5.772 1.00 95.88 175 LEU A N 1
ATOM 1400 C CA . LEU A 1 175 ? -0.497 1.535 4.728 1.00 95.88 175 LEU A CA 1
ATOM 1401 C C . LEU A 1 175 ? 0.424 1.006 3.624 1.00 95.88 175 LEU A C 1
ATOM 1403 O O . LEU A 1 175 ? 1.611 0.773 3.836 1.00 95.88 175 LEU A O 1
ATOM 1407 N N . GLU A 1 176 ? -0.129 0.817 2.436 1.00 91.94 176 GLU A N 1
ATOM 1408 C CA . GLU A 1 176 ? 0.629 0.513 1.228 1.00 91.94 176 GLU A CA 1
ATOM 1409 C C . GLU A 1 176 ? 0.952 1.829 0.518 1.00 91.94 176 GLU A C 1
ATOM 1411 O O . GLU A 1 176 ? 0.063 2.650 0.264 1.00 91.94 176 GLU A O 1
ATOM 1416 N N . ASP A 1 177 ? 2.228 2.040 0.199 1.00 87.19 177 ASP A N 1
ATOM 1417 C CA . ASP A 1 177 ? 2.663 3.256 -0.481 1.00 87.19 177 ASP A CA 1
ATOM 1418 C C . ASP A 1 177 ? 2.118 3.318 -1.921 1.00 87.19 177 ASP A C 1
ATOM 1420 O O . ASP A 1 177 ? 2.006 2.290 -2.600 1.00 87.19 177 ASP A O 1
ATOM 1424 N N . ILE A 1 178 ? 1.810 4.529 -2.411 1.00 76.44 178 ILE A N 1
ATOM 1425 C CA . ILE A 1 178 ? 1.557 4.786 -3.834 1.00 76.44 178 ILE A CA 1
ATOM 1426 C C . ILE A 1 178 ? 2.802 4.319 -4.576 1.00 76.44 178 ILE A C 1
ATOM 1428 O O . ILE A 1 178 ? 3.876 4.911 -4.454 1.00 76.44 178 ILE A O 1
ATOM 1432 N N . GLN A 1 179 ? 2.643 3.266 -5.369 1.00 80.12 179 GLN A N 1
ATOM 1433 C CA . GLN A 1 179 ? 3.666 2.783 -6.281 1.00 80.12 179 GLN A CA 1
ATOM 1434 C C . GLN A 1 179 ? 3.815 3.800 -7.420 1.00 80.12 179 GLN A C 1
ATOM 1436 O O . GLN A 1 179 ? 3.244 3.642 -8.494 1.00 80.12 179 GLN A O 1
ATOM 1441 N N . ASN A 1 180 ? 4.514 4.910 -7.166 1.00 84.75 180 ASN A N 1
ATOM 1442 C CA . ASN A 1 180 ? 4.765 5.915 -8.190 1.00 84.75 180 ASN A CA 1
ATOM 1443 C C . ASN A 1 180 ? 5.654 5.282 -9.277 1.00 84.75 180 ASN A C 1
ATOM 1445 O O . ASN A 1 180 ? 6.787 4.898 -8.961 1.00 84.75 180 ASN A O 1
ATOM 1449 N N . PRO A 1 181 ? 5.182 5.181 -10.535 1.00 89.50 181 PRO A N 1
ATOM 1450 C CA . PRO A 1 181 ? 5.925 4.512 -11.596 1.00 89.50 181 PRO A CA 1
ATOM 1451 C C . PRO A 1 181 ? 7.294 5.153 -11.836 1.00 89.50 181 PRO A C 1
ATOM 1453 O O . PRO A 1 181 ? 8.240 4.436 -12.131 1.00 89.50 181 PRO A O 1
ATOM 1456 N N . GLU A 1 182 ? 7.443 6.462 -11.617 1.00 91.50 182 GLU A N 1
ATOM 1457 C CA . GLU A 1 182 ? 8.726 7.165 -11.755 1.00 91.50 182 GLU A CA 1
ATOM 1458 C C . GLU A 1 182 ? 9.740 6.748 -10.684 1.00 91.50 182 GLU A C 1
ATOM 1460 O O . GLU A 1 182 ? 10.925 6.572 -10.963 1.00 91.50 182 GLU A O 1
ATOM 1465 N N . LEU A 1 183 ? 9.288 6.565 -9.439 1.00 89.56 183 LEU A N 1
ATOM 1466 C CA . LEU A 1 183 ? 10.166 6.117 -8.354 1.00 89.56 183 LEU A CA 1
ATOM 1467 C C . LEU A 1 183 ? 10.555 4.651 -8.534 1.00 89.56 183 LEU A C 1
ATOM 1469 O O . LEU A 1 183 ? 11.697 4.278 -8.272 1.00 89.56 183 LEU A O 1
ATOM 1473 N N . LEU A 1 184 ? 9.621 3.831 -9.014 1.00 91.88 184 LEU A N 1
ATOM 1474 C CA . LEU A 1 184 ? 9.888 2.441 -9.358 1.00 91.88 184 LEU A CA 1
ATOM 1475 C C . LEU A 1 184 ? 10.839 2.319 -10.548 1.00 91.88 184 LEU A C 1
ATOM 1477 O O . LEU A 1 184 ? 11.765 1.516 -10.495 1.00 91.88 184 LEU A O 1
ATOM 1481 N N . LEU A 1 185 ? 10.668 3.147 -11.577 1.00 95.44 185 LEU A N 1
ATOM 1482 C CA . LEU A 1 185 ? 11.577 3.228 -12.713 1.00 95.44 185 LEU A CA 1
ATOM 1483 C C . LEU A 1 185 ? 12.994 3.578 -12.254 1.00 95.44 185 LEU A C 1
ATOM 1485 O O . LEU A 1 185 ? 13.932 2.849 -12.569 1.00 95.44 185 LEU A O 1
ATOM 1489 N N . ARG A 1 186 ? 13.150 4.636 -11.446 1.00 94.56 186 ARG A N 1
ATOM 1490 C CA . ARG A 1 186 ? 14.453 5.003 -10.865 1.00 94.56 186 ARG A CA 1
ATOM 1491 C C . ARG A 1 186 ? 15.048 3.867 -10.046 1.00 94.56 186 ARG A C 1
ATOM 1493 O O . ARG A 1 186 ? 16.222 3.563 -10.193 1.00 94.56 186 ARG A O 1
ATOM 1500 N N . LYS A 1 187 ? 14.235 3.171 -9.250 1.00 93.50 187 LYS A N 1
ATOM 1501 C CA . LYS A 1 187 ? 14.686 1.995 -8.499 1.00 93.50 187 LYS A CA 1
ATOM 1502 C C . LYS A 1 187 ? 15.230 0.895 -9.419 1.00 93.50 187 LYS A C 1
ATOM 1504 O O . LYS A 1 187 ? 16.268 0.322 -9.102 1.00 93.50 187 LYS A O 1
ATOM 1509 N N . VAL A 1 188 ? 14.581 0.620 -10.553 1.00 95.94 188 VAL A N 1
ATOM 1510 C CA . VAL A 1 188 ? 15.086 -0.353 -11.539 1.00 95.94 188 VAL A CA 1
ATOM 1511 C C . VAL A 1 188 ? 16.412 0.116 -12.142 1.00 95.94 188 VAL A C 1
ATOM 1513 O O . VAL A 1 188 ? 17.344 -0.675 -12.224 1.00 95.94 188 VAL A O 1
ATOM 1516 N N . ILE A 1 189 ? 16.516 1.389 -12.526 1.00 95.81 189 ILE A N 1
ATOM 1517 C CA . ILE A 1 189 ? 17.718 1.952 -13.162 1.00 95.81 189 ILE A CA 1
ATOM 1518 C C . ILE A 1 189 ? 18.908 1.996 -12.190 1.00 95.81 189 ILE A C 1
ATOM 1520 O O . ILE A 1 189 ? 20.020 1.639 -12.573 1.00 95.81 189 ILE A O 1
ATOM 1524 N N . ASP A 1 190 ? 18.677 2.412 -10.943 1.00 95.62 190 ASP A N 1
ATOM 1525 C CA . ASP A 1 190 ? 19.744 2.721 -9.986 1.00 95.62 190 ASP A CA 1
ATOM 1526 C C . ASP A 1 190 ? 20.132 1.522 -9.107 1.00 95.62 190 ASP A C 1
ATOM 1528 O O . ASP A 1 190 ? 21.265 1.440 -8.636 1.00 95.62 190 ASP A O 1
ATOM 1532 N N . THR A 1 191 ? 19.190 0.610 -8.828 1.00 95.06 191 THR A N 1
ATOM 1533 C CA . THR A 1 191 ? 19.384 -0.468 -7.837 1.00 95.06 191 THR A CA 1
ATOM 1534 C C . THR A 1 191 ? 19.509 -1.853 -8.463 1.00 95.06 191 THR A C 1
ATOM 1536 O O . THR A 1 191 ? 20.187 -2.714 -7.899 1.00 95.06 191 THR A O 1
ATOM 1539 N N . PHE A 1 192 ? 18.837 -2.123 -9.585 1.00 96.00 192 PHE A N 1
ATOM 1540 C CA . PHE A 1 192 ? 18.851 -3.460 -10.181 1.00 96.00 192 PHE A CA 1
ATOM 1541 C C . PHE A 1 192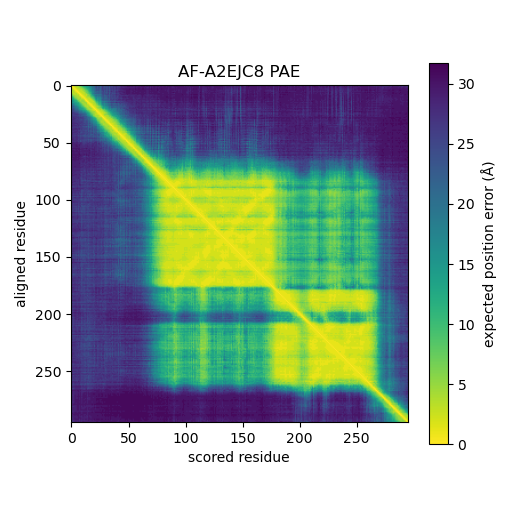 ? 20.052 -3.640 -11.115 1.00 96.00 192 PHE A C 1
ATOM 1543 O O . PHE A 1 192 ? 20.530 -2.673 -11.708 1.00 96.00 192 PHE A O 1
ATOM 1550 N N . PRO A 1 193 ? 20.579 -4.873 -11.249 1.00 94.25 193 PRO A N 1
ATOM 1551 C CA . PRO A 1 193 ? 21.692 -5.122 -12.154 1.00 94.25 193 PRO A CA 1
ATOM 1552 C C . PRO A 1 193 ? 21.283 -4.855 -13.608 1.00 94.25 193 PRO A C 1
ATOM 1554 O O . PRO A 1 193 ? 20.100 -4.867 -13.953 1.00 94.25 193 PRO A O 1
ATOM 1557 N N . ALA A 1 194 ? 22.274 -4.640 -14.472 1.00 91.06 194 ALA A N 1
ATOM 1558 C CA . ALA A 1 194 ? 22.041 -4.463 -15.902 1.00 91.06 194 ALA A CA 1
ATOM 1559 C C . ALA A 1 194 ? 21.399 -5.711 -16.535 1.00 91.06 194 ALA A C 1
ATOM 1561 O O . ALA A 1 194 ? 21.496 -6.827 -16.008 1.00 91.06 194 ALA A O 1
ATOM 1562 N N . ALA A 1 195 ? 20.738 -5.522 -17.678 1.00 90.38 195 ALA A N 1
ATOM 1563 C CA . ALA A 1 195 ? 20.173 -6.632 -18.433 1.00 90.38 195 ALA A CA 1
ATOM 1564 C C . ALA A 1 195 ? 21.274 -7.629 -18.851 1.00 90.38 195 ALA A C 1
ATOM 1566 O O . ALA A 1 195 ? 22.347 -7.206 -19.285 1.00 90.38 195 ALA A O 1
ATOM 1567 N N . PRO A 1 196 ? 21.036 -8.950 -18.732 1.00 88.12 196 PRO A N 1
ATOM 1568 C CA . PRO A 1 196 ? 21.999 -9.945 -19.192 1.00 88.12 196 PRO A CA 1
ATOM 1569 C C . PRO A 1 196 ? 22.212 -9.793 -20.698 1.00 88.12 196 PRO A C 1
ATOM 1571 O O . PRO A 1 196 ? 21.250 -9.545 -21.422 1.00 88.12 196 PRO A O 1
ATOM 1574 N N . LEU A 1 197 ? 23.451 -9.940 -21.170 1.00 85.50 197 LEU A N 1
ATOM 1575 C CA . LEU A 1 197 ? 23.765 -9.874 -22.596 1.00 85.50 197 LEU A CA 1
ATOM 1576 C C . LEU A 1 197 ? 23.129 -11.066 -23.317 1.00 85.50 197 LEU A C 1
ATOM 1578 O O . LEU A 1 197 ? 23.386 -12.218 -22.971 1.00 85.50 197 LEU A O 1
ATOM 1582 N N . ILE A 1 198 ? 22.305 -10.780 -24.321 1.00 84.62 198 ILE A N 1
ATOM 1583 C CA . ILE A 1 198 ? 21.699 -11.787 -25.193 1.00 84.62 198 ILE A CA 1
ATOM 1584 C C . ILE A 1 198 ? 22.321 -11.591 -26.574 1.00 84.62 198 ILE A C 1
ATOM 1586 O O . ILE A 1 198 ? 22.277 -10.462 -27.072 1.00 84.62 198 ILE A O 1
ATOM 1590 N N . PRO A 1 199 ? 22.913 -12.636 -27.183 1.00 78.38 199 PRO A N 1
ATOM 1591 C CA . PRO A 1 199 ? 23.445 -12.551 -28.535 1.00 78.38 199 PRO A CA 1
ATOM 1592 C C . PRO A 1 199 ? 22.384 -12.005 -29.489 1.00 78.38 199 PRO A C 1
ATOM 1594 O O . PRO A 1 199 ? 21.259 -12.504 -29.537 1.00 78.38 199 PRO A O 1
ATOM 1597 N N . HIS A 1 200 ? 22.743 -10.946 -30.208 1.00 71.12 200 HIS A N 1
ATOM 1598 C CA . HIS A 1 200 ? 21.892 -10.361 -31.231 1.00 71.12 200 HIS A CA 1
ATOM 1599 C C . HIS A 1 200 ? 21.861 -11.294 -32.443 1.00 71.12 200 HIS A C 1
ATOM 1601 O O . HIS A 1 200 ? 22.909 -11.733 -32.917 1.00 71.12 200 HIS A O 1
ATOM 1607 N N . ASP A 1 201 ? 20.662 -11.615 -32.921 1.00 70.25 201 ASP A N 1
ATOM 1608 C CA . ASP A 1 201 ? 20.506 -12.185 -34.254 1.00 70.25 201 ASP A CA 1
ATOM 1609 C C . ASP A 1 201 ? 20.620 -11.027 -35.259 1.00 70.25 201 ASP A C 1
ATOM 1611 O O . ASP A 1 201 ? 19.791 -10.114 -35.171 1.00 70.25 201 ASP A O 1
ATOM 1615 N N . PRO A 1 202 ? 21.581 -11.043 -36.207 1.00 66.31 202 PRO A N 1
ATOM 1616 C CA . PRO A 1 202 ? 21.804 -9.967 -37.178 1.00 66.31 202 PRO A CA 1
ATOM 1617 C C . PRO A 1 202 ? 20.552 -9.545 -37.962 1.00 66.31 202 PRO A C 1
ATOM 1619 O O . PRO A 1 202 ? 20.511 -8.430 -38.478 1.00 66.31 202 PRO A O 1
ATOM 1622 N N . PHE A 1 203 ? 19.515 -10.386 -38.028 1.00 67.69 203 PHE A N 1
ATOM 1623 C CA . PHE A 1 203 ? 18.252 -10.060 -38.694 1.00 67.69 203 PHE A CA 1
ATOM 1624 C C . PHE A 1 203 ? 17.227 -9.336 -37.800 1.00 67.69 203 PHE A C 1
ATOM 1626 O O . PHE A 1 203 ? 16.243 -8.795 -38.304 1.00 67.69 203 PHE A O 1
ATOM 1633 N N . THR A 1 204 ? 17.438 -9.281 -36.481 1.00 66.81 204 THR A N 1
ATOM 1634 C CA . THR A 1 204 ? 16.515 -8.638 -35.532 1.00 66.81 204 THR A CA 1
ATOM 1635 C C . THR A 1 204 ? 16.902 -7.180 -35.309 1.00 66.81 204 THR A C 1
ATOM 1637 O O . THR A 1 204 ? 17.458 -6.814 -34.275 1.00 66.81 204 THR A O 1
ATOM 1640 N N . VAL A 1 205 ? 16.629 -6.314 -36.279 1.00 66.38 205 VAL A N 1
ATOM 1641 C CA . VAL A 1 205 ? 16.934 -4.883 -36.142 1.00 66.38 205 VAL A CA 1
ATOM 1642 C C . VAL A 1 205 ? 15.970 -4.243 -35.133 1.00 66.38 205 VAL A C 1
ATOM 1644 O O . VAL A 1 205 ? 14.755 -4.425 -35.252 1.00 66.38 205 VAL A O 1
ATOM 1647 N N . PRO A 1 206 ? 16.459 -3.504 -34.122 1.00 67.62 206 PRO A N 1
ATOM 1648 C CA . PRO A 1 206 ? 15.579 -2.758 -33.236 1.00 67.62 206 PRO A CA 1
ATOM 1649 C C . PRO A 1 206 ? 14.927 -1.612 -34.024 1.00 67.62 206 PRO A C 1
ATOM 1651 O O . PRO A 1 206 ? 15.594 -0.705 -34.509 1.00 67.62 206 PRO A O 1
ATOM 1654 N N . THR A 1 207 ? 13.606 -1.669 -34.174 1.00 66.69 207 THR A N 1
ATOM 1655 C CA . THR A 1 207 ? 12.845 -0.795 -35.084 1.00 66.69 207 THR A CA 1
ATOM 1656 C C . THR A 1 207 ? 12.488 0.567 -34.490 1.00 66.69 207 THR A C 1
ATOM 1658 O O . THR A 1 207 ? 11.969 1.424 -35.200 1.00 66.69 207 THR A O 1
ATOM 1661 N N . GLN A 1 208 ? 12.706 0.772 -33.188 1.00 74.81 208 GLN A N 1
ATOM 1662 C CA . GLN A 1 208 ? 12.267 1.970 -32.474 1.00 74.81 208 GLN A CA 1
ATOM 1663 C C . GLN A 1 208 ? 13.243 2.346 -31.355 1.00 74.81 208 GLN A C 1
ATOM 1665 O O . GLN A 1 208 ? 13.700 1.490 -30.596 1.00 74.81 208 GLN A O 1
ATOM 1670 N N . THR A 1 209 ? 13.525 3.645 -31.234 1.00 83.06 209 THR A N 1
ATOM 1671 C CA . THR A 1 209 ? 14.227 4.228 -30.085 1.00 83.06 209 THR A CA 1
ATOM 1672 C C . THR A 1 209 ? 13.293 4.276 -28.880 1.00 83.06 209 THR A C 1
ATOM 1674 O O . THR A 1 209 ? 12.196 4.829 -28.978 1.00 83.06 209 THR A O 1
ATOM 1677 N N . LEU A 1 210 ? 13.732 3.730 -27.750 1.00 91.06 210 LEU A N 1
ATOM 1678 C CA . LEU A 1 210 ? 12.964 3.720 -26.502 1.00 91.06 210 LEU A CA 1
ATOM 1679 C C . LEU A 1 210 ? 13.527 4.762 -25.536 1.00 91.06 210 LEU A C 1
ATOM 1681 O O . LEU A 1 210 ? 14.739 4.965 -25.507 1.00 91.06 210 LEU A O 1
ATOM 1685 N N . GLU A 1 211 ? 12.682 5.407 -24.729 1.00 93.38 211 GLU A N 1
ATOM 1686 C CA . GLU A 1 211 ? 13.163 6.359 -23.718 1.00 93.38 211 GLU A CA 1
ATOM 1687 C C . GLU A 1 211 ? 13.853 5.603 -22.576 1.00 93.38 211 GLU A C 1
ATOM 1689 O O . GLU A 1 211 ? 14.986 5.922 -22.210 1.00 93.38 211 GLU A O 1
ATOM 1694 N N . TYR A 1 212 ? 13.212 4.535 -22.091 1.00 95.56 212 TYR A N 1
ATOM 1695 C CA . TYR A 1 212 ? 13.742 3.680 -21.031 1.00 95.56 212 TYR A CA 1
ATOM 1696 C C . TYR A 1 212 ? 13.781 2.207 -21.461 1.00 95.56 212 TYR A C 1
ATOM 1698 O O . TYR A 1 212 ? 12.941 1.419 -21.019 1.00 95.56 212 TYR A O 1
ATOM 1706 N N . PRO A 1 213 ? 14.735 1.799 -22.320 1.00 95.38 213 PRO A N 1
ATOM 1707 C CA . PRO A 1 213 ? 14.842 0.414 -22.768 1.00 95.38 213 PRO A CA 1
ATOM 1708 C C . PRO A 1 213 ? 15.072 -0.549 -21.599 1.00 95.38 213 PRO A C 1
ATOM 1710 O O . PRO A 1 213 ? 16.033 -0.426 -20.840 1.00 95.38 213 PRO A O 1
ATOM 1713 N N . GLY A 1 214 ? 14.216 -1.558 -21.477 1.00 95.69 214 GLY A N 1
ATOM 1714 C CA . GLY A 1 214 ? 14.455 -2.659 -20.557 1.00 95.69 214 GLY A CA 1
ATOM 1715 C C . GLY A 1 214 ? 13.719 -3.937 -20.919 1.00 95.69 214 GLY A C 1
ATOM 1716 O O . GLY A 1 214 ? 12.942 -4.004 -21.874 1.00 95.69 214 GLY A O 1
ATOM 1717 N N . ARG A 1 215 ? 14.018 -4.983 -20.152 1.00 95.69 215 ARG A N 1
ATOM 1718 C CA . ARG A 1 215 ? 13.434 -6.321 -20.297 1.00 95.69 215 ARG A CA 1
ATOM 1719 C C . ARG A 1 215 ? 13.464 -7.082 -18.975 1.00 95.69 215 ARG A C 1
ATOM 1721 O O . ARG A 1 215 ? 14.092 -6.652 -18.008 1.00 95.69 215 ARG A O 1
ATOM 1728 N N . GLY A 1 216 ? 12.792 -8.228 -18.932 1.00 96.81 216 GLY A N 1
ATOM 1729 C CA . GLY A 1 216 ? 12.900 -9.155 -17.808 1.00 96.81 216 GLY A CA 1
ATOM 1730 C C . GLY A 1 216 ? 14.228 -9.912 -17.823 1.00 96.81 216 GLY A C 1
ATOM 1731 O O . GLY A 1 216 ? 14.769 -10.226 -18.880 1.00 96.81 216 GLY A O 1
ATOM 1732 N N . PHE A 1 217 ? 14.735 -10.260 -16.645 1.00 96.25 217 PHE A N 1
ATOM 1733 C CA . PHE A 1 217 ? 15.962 -11.042 -16.478 1.00 96.25 217 PHE A CA 1
ATOM 1734 C C . PHE A 1 217 ? 15.909 -12.407 -17.185 1.00 96.25 217 PHE A C 1
ATOM 1736 O O . PHE A 1 217 ? 16.918 -12.869 -17.708 1.00 96.25 217 PHE A O 1
ATOM 1743 N N . LYS A 1 218 ? 14.730 -13.041 -17.217 1.00 95.50 218 LYS A N 1
ATOM 1744 C CA . LYS A 1 218 ? 14.503 -14.355 -17.845 1.00 95.50 218 LYS A CA 1
ATOM 1745 C C . LYS A 1 218 ? 14.074 -14.282 -19.313 1.00 95.50 218 LYS A C 1
ATOM 1747 O O . LYS A 1 218 ? 13.888 -15.325 -19.938 1.00 95.50 218 LYS A O 1
ATOM 1752 N N . CYS A 1 219 ? 13.910 -13.080 -19.864 1.00 94.88 219 CYS A N 1
ATOM 1753 C CA . CYS A 1 219 ? 13.586 -12.910 -21.273 1.00 94.88 219 CYS A CA 1
ATOM 1754 C C . CYS A 1 219 ? 14.735 -13.448 -22.134 1.00 94.88 219 CYS A C 1
ATOM 1756 O O . CYS A 1 219 ? 15.881 -13.061 -21.944 1.00 94.88 219 CYS A O 1
ATOM 1758 N N . GLN A 1 220 ? 14.422 -14.316 -23.097 1.00 92.62 220 GLN A N 1
ATOM 1759 C CA . GLN A 1 220 ? 15.399 -14.858 -24.055 1.00 92.62 220 GLN A CA 1
ATOM 1760 C C . GLN A 1 220 ? 15.449 -14.069 -25.371 1.00 92.62 220 GLN A C 1
ATOM 1762 O O . GLN A 1 220 ? 16.218 -14.402 -26.266 1.00 92.62 220 GLN A O 1
ATOM 1767 N N . HIS A 1 221 ? 14.622 -13.031 -25.505 1.00 90.88 221 HIS A N 1
ATOM 1768 C CA . HIS A 1 221 ? 14.619 -12.154 -26.669 1.00 90.88 221 HIS A CA 1
ATOM 1769 C C . HIS A 1 221 ? 15.533 -10.951 -26.446 1.00 90.88 221 HIS A C 1
ATOM 1771 O O . HIS A 1 221 ? 15.575 -10.365 -25.364 1.00 90.88 221 HIS A O 1
ATOM 1777 N N . TYR A 1 222 ? 16.208 -10.539 -27.515 1.00 89.31 222 TYR A N 1
ATOM 1778 C CA . TYR A 1 222 ? 17.043 -9.343 -27.514 1.00 89.31 222 TYR A CA 1
ATOM 1779 C C . TYR A 1 222 ? 16.217 -8.041 -27.418 1.00 89.31 222 TYR A C 1
ATOM 1781 O O . TYR A 1 222 ? 16.635 -7.087 -26.768 1.00 89.31 222 TYR A O 1
ATOM 1789 N N . GLN A 1 223 ? 15.023 -8.009 -28.018 1.00 90.19 223 GLN A N 1
ATOM 1790 C CA . GLN A 1 223 ? 14.152 -6.827 -28.058 1.00 90.19 223 GLN A CA 1
ATOM 1791 C C . GLN A 1 223 ? 13.827 -6.294 -26.650 1.00 90.19 223 GLN A C 1
ATOM 1793 O O . GLN A 1 223 ? 13.505 -7.076 -25.750 1.00 90.19 223 GLN A O 1
ATOM 1798 N N . CYS A 1 224 ? 13.887 -4.973 -26.474 1.00 93.31 224 CYS A N 1
ATOM 1799 C CA . CYS A 1 224 ? 13.482 -4.283 -25.247 1.00 93.31 224 CYS A CA 1
ATOM 1800 C C . CYS A 1 224 ? 12.101 -3.634 -25.411 1.00 93.31 224 CYS A C 1
ATOM 1802 O O . CYS A 1 224 ? 11.628 -3.420 -26.526 1.00 93.31 224 CYS A O 1
ATOM 1804 N N . PHE A 1 225 ? 11.464 -3.310 -24.291 1.00 95.12 225 PHE A N 1
ATOM 1805 C CA . PHE A 1 225 ? 10.258 -2.485 -24.221 1.00 95.12 225 PHE A CA 1
ATOM 1806 C C . PHE A 1 225 ? 10.512 -1.272 -23.319 1.00 95.12 225 PHE A C 1
ATOM 1808 O O . PHE A 1 225 ? 11.506 -1.237 -22.591 1.00 95.12 225 PHE A O 1
ATOM 1815 N N . ASP A 1 226 ? 9.632 -0.271 -23.369 1.00 95.81 226 ASP A N 1
ATOM 1816 C CA . ASP A 1 226 ? 9.754 0.894 -22.494 1.00 95.81 226 ASP A CA 1
ATOM 1817 C C . ASP A 1 226 ? 9.381 0.533 -21.044 1.00 95.81 226 ASP A C 1
ATOM 1819 O O . ASP A 1 226 ? 8.248 0.137 -20.746 1.00 95.81 226 ASP A O 1
ATOM 1823 N N . LEU A 1 227 ? 10.350 0.638 -20.130 1.00 96.38 227 LEU A N 1
ATOM 1824 C CA . LEU A 1 227 ? 10.169 0.292 -18.720 1.00 96.38 227 LEU A CA 1
ATOM 1825 C C . LEU A 1 227 ? 9.133 1.172 -18.025 1.00 96.38 227 LEU A C 1
ATOM 1827 O O . LEU A 1 227 ? 8.420 0.678 -17.152 1.00 96.38 227 LEU A O 1
ATOM 1831 N N . LYS A 1 228 ? 9.040 2.458 -18.371 1.00 96.00 228 LYS A N 1
ATOM 1832 C CA . LYS A 1 228 ? 8.128 3.390 -17.704 1.00 96.00 228 LYS A CA 1
ATOM 1833 C C . LYS A 1 228 ? 6.684 3.033 -18.021 1.00 96.00 228 LYS A C 1
ATOM 1835 O O . LYS A 1 228 ? 5.858 2.939 -17.108 1.00 96.00 228 LYS A O 1
ATOM 1840 N N . GLU A 1 229 ? 6.388 2.784 -19.294 1.00 95.31 229 GLU A N 1
ATOM 1841 C CA . GLU A 1 229 ? 5.066 2.323 -19.721 1.00 95.31 229 GLU A CA 1
ATOM 1842 C C . GLU A 1 229 ? 4.734 0.954 -19.123 1.00 95.31 229 GLU A C 1
ATOM 1844 O O . GLU A 1 229 ? 3.639 0.762 -18.586 1.00 95.31 229 GLU A O 1
ATOM 1849 N N . PHE A 1 230 ? 5.694 0.023 -19.134 1.00 96.62 230 PHE A N 1
ATOM 1850 C CA . PHE A 1 230 ? 5.514 -1.308 -18.560 1.00 96.62 230 PHE A CA 1
ATOM 1851 C C . PHE A 1 230 ? 5.205 -1.265 -17.058 1.00 96.62 230 PHE A C 1
ATOM 1853 O O . PHE A 1 230 ? 4.232 -1.876 -16.617 1.00 96.62 230 PHE A O 1
ATOM 1860 N N . ILE A 1 231 ? 5.976 -0.506 -16.269 1.00 95.75 231 ILE A N 1
ATOM 1861 C CA . ILE A 1 231 ? 5.747 -0.336 -14.826 1.00 95.75 231 ILE A CA 1
ATOM 1862 C C . ILE A 1 231 ? 4.402 0.350 -14.580 1.00 95.75 231 ILE A C 1
ATOM 1864 O O . ILE A 1 231 ? 3.644 -0.084 -13.715 1.00 95.75 231 ILE A O 1
ATOM 1868 N N . THR A 1 232 ? 4.066 1.384 -15.353 1.00 93.25 232 THR A N 1
ATOM 1869 C CA . THR A 1 232 ? 2.772 2.073 -15.237 1.00 93.25 232 THR A CA 1
ATOM 1870 C C . THR A 1 232 ? 1.616 1.102 -15.468 1.00 93.25 232 THR A C 1
ATOM 1872 O O . THR A 1 232 ? 0.666 1.075 -14.682 1.00 93.25 232 THR A O 1
ATOM 1875 N N . ARG A 1 233 ? 1.707 0.252 -16.496 1.00 93.19 233 ARG A N 1
ATOM 1876 C CA . ARG A 1 233 ? 0.720 -0.799 -16.775 1.00 93.19 233 ARG A CA 1
ATOM 1877 C C . ARG A 1 233 ? 0.667 -1.844 -15.656 1.00 93.19 233 ARG A C 1
ATOM 1879 O O . ARG A 1 233 ? -0.420 -2.217 -15.222 1.00 93.19 233 ARG A O 1
ATOM 1886 N N . GLY A 1 234 ? 1.822 -2.273 -15.150 1.00 90.00 234 GLY A N 1
ATOM 1887 C CA . GLY A 1 234 ? 1.937 -3.206 -14.028 1.00 90.00 234 GLY A CA 1
ATOM 1888 C C . GLY A 1 234 ? 1.274 -2.677 -12.754 1.00 90.00 234 GLY A C 1
ATOM 1889 O O . GLY A 1 234 ? 0.510 -3.391 -12.117 1.00 90.00 234 GLY A O 1
ATOM 1890 N N . VAL A 1 235 ? 1.477 -1.402 -12.419 1.00 87.88 235 VAL A N 1
ATOM 1891 C CA . VAL A 1 235 ? 0.876 -0.771 -11.233 1.00 87.88 235 VAL A CA 1
ATOM 1892 C C . VAL A 1 235 ? -0.626 -0.531 -11.404 1.00 87.88 235 VAL A C 1
ATOM 1894 O O . VAL A 1 235 ? -1.400 -0.795 -10.489 1.00 87.88 235 VAL A O 1
ATOM 1897 N N . THR A 1 236 ? -1.055 -0.017 -12.558 1.00 84.31 236 THR A N 1
ATOM 1898 C CA . THR A 1 236 ? -2.454 0.404 -12.766 1.00 84.31 236 THR A CA 1
ATOM 1899 C C . THR A 1 236 ? -3.396 -0.753 -13.083 1.00 84.31 236 THR A C 1
ATOM 1901 O O . THR A 1 236 ? -4.556 -0.721 -12.680 1.00 84.31 236 THR A O 1
ATOM 1904 N N . GLN A 1 237 ? -2.915 -1.765 -13.808 1.00 85.06 237 GLN A N 1
ATOM 1905 C CA . GLN A 1 237 ? -3.733 -2.865 -14.331 1.00 85.06 237 GLN A CA 1
ATOM 1906 C C . GLN A 1 237 ? -3.318 -4.234 -13.782 1.00 85.06 237 GLN A C 1
ATOM 1908 O O . GLN A 1 237 ? -3.976 -5.227 -14.083 1.00 85.06 237 GLN A O 1
ATOM 1913 N N . ASN A 1 238 ? -2.247 -4.309 -12.984 1.00 84.81 238 ASN A N 1
ATOM 1914 C CA . ASN A 1 238 ? -1.672 -5.565 -12.497 1.00 84.81 238 ASN A CA 1
ATOM 1915 C C . ASN A 1 238 ? -1.233 -6.521 -13.628 1.00 84.81 238 ASN A C 1
ATOM 1917 O O . ASN A 1 238 ? -1.325 -7.742 -13.497 1.00 84.81 238 ASN A O 1
ATOM 1921 N N . LEU A 1 239 ? -0.764 -5.966 -14.754 1.00 90.38 239 LEU A N 1
ATOM 1922 C CA . LEU A 1 239 ? -0.332 -6.719 -15.938 1.00 90.38 239 LEU A CA 1
ATOM 1923 C C . LEU A 1 239 ? 1.194 -6.731 -16.081 1.00 90.38 239 LEU A C 1
ATOM 1925 O O . LEU A 1 239 ? 1.777 -5.863 -16.739 1.00 90.38 239 LEU A O 1
ATOM 1929 N N . TRP A 1 240 ? 1.814 -7.754 -15.496 1.00 95.69 240 TRP A N 1
ATOM 1930 C CA . TRP A 1 240 ? 3.266 -7.964 -15.454 1.00 95.69 240 TRP A CA 1
ATOM 1931 C C . TRP A 1 240 ? 3.783 -8.969 -16.504 1.00 95.69 240 TRP A C 1
ATOM 1933 O O . TRP A 1 240 ? 4.857 -9.537 -16.342 1.00 95.69 240 TRP A O 1
ATOM 1943 N N . ASP A 1 241 ? 3.038 -9.232 -17.581 1.00 96.44 241 ASP A N 1
ATOM 1944 C CA . ASP A 1 241 ? 3.476 -10.085 -18.694 1.00 96.44 241 ASP A CA 1
ATOM 1945 C C . ASP A 1 241 ? 4.311 -9.304 -19.719 1.00 96.44 241 ASP A C 1
ATOM 1947 O O . ASP A 1 241 ? 3.905 -8.238 -20.186 1.00 96.44 241 ASP A O 1
ATOM 1951 N N . CYS A 1 242 ? 5.464 -9.848 -20.111 1.00 96.81 242 CYS A N 1
ATOM 1952 C CA . CYS A 1 242 ? 6.324 -9.270 -21.138 1.00 96.81 242 CYS A CA 1
ATOM 1953 C C . CYS A 1 242 ? 5.520 -9.000 -22.421 1.00 96.81 242 CYS A C 1
ATOM 1955 O O . CYS A 1 242 ? 4.943 -9.944 -22.967 1.00 96.81 242 CYS A O 1
ATOM 1957 N N . PRO A 1 243 ? 5.515 -7.774 -22.974 1.00 95.56 243 PRO A N 1
ATOM 1958 C CA . PRO A 1 243 ? 4.766 -7.480 -24.196 1.00 95.56 243 PRO A CA 1
ATOM 1959 C C . PRO A 1 243 ? 5.274 -8.261 -25.421 1.00 95.56 243 PRO A C 1
ATOM 1961 O O . PRO A 1 243 ? 4.528 -8.415 -26.385 1.00 95.56 243 PRO A O 1
ATOM 1964 N N . ILE A 1 244 ? 6.509 -8.777 -25.369 1.00 94.25 244 ILE A N 1
ATOM 1965 C CA . ILE A 1 244 ? 7.167 -9.499 -26.466 1.00 94.25 244 ILE A CA 1
ATOM 1966 C C . ILE A 1 244 ? 6.956 -11.014 -26.322 1.00 94.25 244 ILE A C 1
ATOM 1968 O O . ILE A 1 244 ? 6.307 -11.628 -27.163 1.00 94.25 244 ILE A O 1
ATOM 1972 N N . CYS A 1 245 ? 7.456 -11.633 -25.243 1.00 95.81 245 CYS A N 1
ATOM 1973 C CA . CYS A 1 245 ? 7.388 -13.093 -25.061 1.00 95.81 245 CYS A CA 1
ATOM 1974 C C . CYS A 1 245 ? 6.248 -13.593 -24.167 1.00 95.81 245 CYS A C 1
ATOM 1976 O O . CYS A 1 245 ? 6.137 -14.799 -23.958 1.00 95.81 245 CYS A O 1
ATOM 1978 N N . ARG A 1 246 ? 5.430 -12.696 -23.599 1.00 96.44 246 ARG A N 1
ATOM 1979 C CA . ARG A 1 246 ? 4.309 -13.011 -22.689 1.00 96.44 246 ARG A CA 1
ATOM 1980 C C . ARG A 1 246 ? 4.681 -13.743 -21.396 1.00 96.44 246 ARG A C 1
ATOM 1982 O O . ARG A 1 246 ? 3.796 -14.130 -20.638 1.00 96.44 246 ARG A O 1
ATOM 1989 N N . GLN A 1 247 ? 5.969 -13.902 -21.099 1.00 96.88 247 GLN A N 1
ATOM 1990 C CA . GLN A 1 247 ? 6.417 -14.420 -19.807 1.00 96.88 247 GLN A CA 1
ATOM 1991 C C . GLN A 1 247 ? 6.097 -13.420 -18.696 1.00 96.88 247 GLN A C 1
ATOM 1993 O O . GLN A 1 247 ? 6.247 -12.216 -18.885 1.00 96.88 247 GLN A O 1
ATOM 1998 N N . ILE A 1 248 ? 5.684 -13.914 -17.532 1.00 96.19 248 ILE A N 1
ATOM 1999 C CA . ILE A 1 248 ? 5.455 -13.076 -16.351 1.00 96.19 248 ILE A CA 1
ATOM 2000 C C . ILE A 1 248 ? 6.811 -12.578 -15.838 1.00 96.19 248 ILE A C 1
ATOM 2002 O O . ILE A 1 248 ? 7.705 -13.385 -15.584 1.00 96.19 248 ILE A O 1
ATOM 2006 N N . ILE A 1 249 ? 6.947 -11.263 -15.677 1.00 96.62 249 ILE A N 1
ATOM 2007 C CA . ILE A 1 249 ? 8.149 -10.591 -15.182 1.00 96.62 249 ILE A CA 1
ATOM 2008 C C . ILE A 1 249 ? 7.827 -9.956 -13.821 1.00 96.62 249 ILE A C 1
ATOM 2010 O O . ILE A 1 249 ? 7.184 -8.905 -13.778 1.00 96.62 249 ILE A O 1
ATOM 2014 N N . PRO A 1 250 ? 8.276 -10.552 -12.702 1.00 94.00 250 PRO A N 1
ATOM 2015 C CA . PRO A 1 250 ? 8.244 -9.889 -11.401 1.00 94.00 250 PRO A CA 1
ATOM 2016 C C . PRO A 1 250 ? 8.990 -8.552 -11.446 1.00 94.00 250 PRO A C 1
ATOM 2018 O O . PRO A 1 250 ? 9.986 -8.422 -12.162 1.00 94.00 250 PRO A O 1
ATOM 2021 N N . PHE A 1 251 ? 8.555 -7.571 -10.654 1.00 94.00 251 PHE A N 1
ATOM 2022 C CA . PHE A 1 251 ? 9.186 -6.249 -10.623 1.00 94.00 251 PHE A CA 1
ATOM 2023 C C . PHE A 1 251 ? 10.697 -6.344 -10.349 1.00 94.00 251 PHE A C 1
ATOM 2025 O O . PHE A 1 251 ? 11.490 -5.691 -11.019 1.00 94.00 251 PHE A O 1
ATOM 2032 N N . GLU A 1 252 ? 11.110 -7.227 -9.439 1.00 94.88 252 GLU A N 1
ATOM 2033 C CA . GLU A 1 252 ? 12.504 -7.467 -9.040 1.00 94.88 252 GLU A CA 1
ATOM 2034 C C . GLU A 1 252 ? 13.368 -8.073 -10.157 1.00 94.88 252 GLU A C 1
ATOM 2036 O O . GLU A 1 252 ? 14.601 -8.042 -10.093 1.00 94.88 252 GLU A O 1
ATOM 2041 N N . GLU A 1 253 ? 12.740 -8.641 -11.186 1.00 96.56 253 GLU A N 1
ATOM 2042 C CA . GLU A 1 253 ? 13.407 -9.212 -12.355 1.00 96.56 253 GLU A CA 1
ATOM 2043 C C . GLU A 1 253 ? 13.516 -8.219 -13.516 1.00 96.56 253 GLU A C 1
ATOM 2045 O O . GLU A 1 253 ? 14.139 -8.550 -14.524 1.00 96.56 253 GLU A O 1
ATOM 2050 N N . LEU A 1 254 ? 12.976 -7.002 -13.395 1.00 97.25 254 LEU A N 1
ATOM 2051 C CA . LEU A 1 254 ? 13.161 -5.967 -14.410 1.00 97.25 254 LEU A CA 1
ATOM 2052 C C . LEU A 1 254 ? 14.616 -5.512 -14.480 1.00 97.25 254 LEU A C 1
ATOM 2054 O O . LEU A 1 254 ? 15.305 -5.378 -13.467 1.00 97.25 254 LEU A O 1
ATOM 2058 N N . ARG A 1 255 ? 15.096 -5.283 -15.697 1.00 96.94 255 ARG A N 1
ATOM 2059 C CA . ARG A 1 255 ? 16.462 -4.850 -15.975 1.00 96.94 255 ARG A CA 1
ATOM 2060 C C . ARG A 1 255 ? 16.436 -3.716 -16.988 1.00 96.94 255 ARG A C 1
ATOM 2062 O O . ARG A 1 255 ? 15.738 -3.808 -17.997 1.00 96.94 255 ARG A O 1
ATOM 2069 N N . TYR A 1 256 ? 17.218 -2.677 -16.721 1.00 96.75 256 TYR A N 1
ATOM 2070 C CA . TYR A 1 256 ? 17.466 -1.589 -17.662 1.00 96.75 256 TYR A CA 1
ATOM 2071 C C . TYR A 1 256 ? 18.614 -1.965 -18.610 1.00 96.75 256 TYR A C 1
ATOM 2073 O O . TYR A 1 256 ? 19.641 -2.489 -18.166 1.00 96.75 256 TYR A O 1
ATOM 2081 N N . ASP A 1 257 ? 18.437 -1.721 -19.909 1.00 93.62 257 ASP A N 1
ATOM 2082 C CA . ASP A 1 257 ? 19.437 -1.997 -20.944 1.00 93.62 257 ASP A CA 1
ATOM 2083 C C . ASP A 1 257 ? 19.991 -0.680 -21.506 1.00 93.62 257 ASP A C 1
ATOM 2085 O O . ASP A 1 257 ? 19.442 -0.068 -22.422 1.00 93.62 257 ASP A O 1
ATOM 2089 N N . ARG A 1 258 ? 21.108 -0.225 -20.931 1.00 89.44 258 ARG A N 1
ATOM 2090 C CA . ARG A 1 258 ? 21.722 1.071 -21.257 1.00 89.44 258 ARG A CA 1
ATOM 2091 C C . ARG A 1 258 ? 22.259 1.148 -22.691 1.00 89.44 258 ARG A C 1
ATOM 2093 O O . ARG A 1 258 ? 22.412 2.251 -23.219 1.00 89.44 258 ARG A O 1
ATOM 2100 N N . ASP A 1 259 ? 22.575 0.011 -23.302 1.00 86.62 259 ASP A N 1
ATOM 2101 C CA . ASP A 1 259 ? 23.268 -0.046 -24.590 1.00 86.62 259 ASP A CA 1
ATOM 2102 C C . ASP A 1 259 ? 22.329 -0.328 -25.768 1.00 86.62 259 ASP A C 1
ATOM 2104 O O . ASP A 1 259 ? 22.760 -0.243 -26.918 1.00 86.62 259 ASP A O 1
ATOM 2108 N N . TYR A 1 260 ? 21.043 -0.580 -25.509 1.00 86.69 260 TYR A N 1
ATOM 2109 C CA . TYR A 1 260 ? 20.037 -0.856 -26.536 1.00 86.69 260 TYR A CA 1
ATOM 2110 C C . TYR A 1 260 ? 19.962 0.236 -27.619 1.00 86.69 260 TYR A C 1
ATOM 2112 O O . TYR A 1 260 ? 20.124 -0.033 -28.808 1.00 86.69 260 TYR A O 1
ATOM 2120 N N . ASN A 1 261 ? 19.803 1.504 -27.222 1.00 82.81 261 ASN A N 1
ATOM 2121 C CA . ASN A 1 261 ? 19.664 2.612 -28.178 1.00 82.81 261 ASN A CA 1
ATOM 2122 C C . ASN A 1 261 ? 20.952 2.908 -28.962 1.00 82.81 261 ASN A C 1
ATOM 2124 O O . ASN A 1 261 ? 20.881 3.424 -30.077 1.00 82.81 261 ASN A O 1
ATOM 2128 N N . LYS A 1 262 ? 22.129 2.569 -28.418 1.00 81.69 262 LYS A N 1
ATOM 2129 C CA . LYS A 1 262 ? 23.401 2.727 -29.145 1.00 81.69 262 LYS A CA 1
ATOM 2130 C C . LYS A 1 262 ? 23.452 1.817 -30.368 1.00 81.69 262 LYS A C 1
ATOM 2132 O O . LYS A 1 262 ? 24.069 2.170 -31.363 1.00 81.69 262 LYS A O 1
ATOM 2137 N N . GLN A 1 263 ? 22.782 0.670 -30.296 1.00 72.38 263 GLN A N 1
ATOM 2138 C CA . GLN A 1 263 ? 22.753 -0.320 -31.367 1.00 72.38 263 GLN A CA 1
ATOM 2139 C C . GLN A 1 263 ? 21.745 0.070 -32.458 1.00 72.38 263 GLN A C 1
ATOM 2141 O O . GLN A 1 263 ? 22.040 -0.109 -33.633 1.00 72.38 263 GLN A O 1
ATOM 2146 N N . VAL A 1 264 ? 20.624 0.715 -32.104 1.00 67.00 264 VAL A N 1
ATOM 2147 C CA . VAL A 1 264 ? 19.654 1.276 -33.075 1.00 67.00 264 VAL A CA 1
ATOM 2148 C C . VAL A 1 264 ? 20.322 2.267 -34.037 1.00 67.00 264 VAL A C 1
ATOM 2150 O O . VAL A 1 264 ? 20.086 2.225 -35.242 1.00 67.00 264 VAL A O 1
ATOM 2153 N N . GLY A 1 265 ? 21.192 3.141 -33.520 1.00 60.09 265 GLY A N 1
ATOM 2154 C CA . GLY A 1 265 ? 21.879 4.155 -34.327 1.00 60.09 265 GLY A CA 1
ATOM 2155 C C . GLY A 1 265 ? 22.872 3.592 -35.350 1.00 60.09 265 GLY A C 1
ATOM 2156 O O . GLY A 1 265 ? 23.120 4.241 -36.359 1.00 60.09 265 GLY A O 1
ATOM 2157 N N . ILE A 1 266 ? 23.408 2.387 -35.125 1.00 60.41 266 ILE A N 1
ATOM 2158 C CA . ILE A 1 266 ? 24.366 1.742 -36.040 1.00 60.41 266 ILE A CA 1
ATOM 2159 C C . ILE A 1 266 ? 23.650 1.209 -37.290 1.00 60.41 266 ILE A C 1
ATOM 2161 O O . ILE A 1 266 ? 24.207 1.258 -38.383 1.00 60.41 266 ILE A O 1
ATOM 2165 N N . PHE A 1 267 ? 22.408 0.736 -37.146 1.00 55.41 267 PHE A N 1
ATOM 2166 C CA . PHE A 1 267 ? 21.646 0.135 -38.246 1.00 55.41 267 PHE A CA 1
ATOM 2167 C C . PHE A 1 267 ? 20.781 1.132 -39.033 1.00 55.41 267 PHE A C 1
ATOM 2169 O O . PHE A 1 267 ? 20.404 0.828 -40.158 1.00 55.41 267 PHE A O 1
ATOM 2176 N N . ASN A 1 268 ? 20.507 2.326 -38.494 1.00 53.34 268 ASN A N 1
ATOM 2177 C CA . ASN A 1 268 ? 19.757 3.384 -39.191 1.00 53.34 268 ASN A CA 1
ATOM 2178 C C . ASN A 1 268 ? 20.619 4.239 -40.148 1.00 53.34 268 ASN A C 1
ATOM 2180 O O . ASN A 1 268 ? 20.184 5.305 -40.581 1.00 53.34 268 ASN A O 1
ATOM 2184 N N . LEU A 1 269 ? 21.826 3.790 -40.510 1.00 53.00 269 LEU A N 1
ATOM 2185 C CA . LEU A 1 269 ? 22.654 4.409 -41.554 1.00 53.00 269 LEU A CA 1
ATOM 2186 C C . LEU A 1 269 ? 22.201 3.968 -42.963 1.00 53.00 269 LEU A C 1
ATOM 2188 O O . LEU A 1 269 ? 22.944 3.339 -43.710 1.00 53.00 269 LEU A O 1
ATOM 2192 N N . SER A 1 270 ? 20.960 4.298 -43.307 1.00 51.94 270 SER A N 1
ATOM 2193 C CA . SER A 1 270 ? 20.392 4.314 -44.665 1.00 51.94 270 SER A CA 1
ATOM 2194 C C . SER A 1 270 ? 19.168 5.236 -44.583 1.00 51.94 270 SER A C 1
ATOM 2196 O O . SER A 1 270 ? 18.205 4.894 -43.905 1.00 51.94 270 SER A O 1
ATOM 2198 N N . ASP A 1 271 ? 19.149 6.472 -45.068 1.00 49.16 271 ASP A N 1
ATOM 2199 C CA . ASP A 1 271 ? 19.650 7.000 -46.328 1.00 49.16 271 ASP A CA 1
ATOM 2200 C C . ASP A 1 271 ? 20.027 8.485 -46.161 1.00 49.16 271 ASP A C 1
ATOM 2202 O O . ASP A 1 271 ? 19.257 9.249 -45.578 1.00 49.16 271 ASP A O 1
ATOM 2206 N N . GLY A 1 272 ? 21.159 8.911 -46.732 1.00 51.34 272 GLY A N 1
ATOM 2207 C CA . GLY A 1 272 ? 21.415 10.327 -47.031 1.00 51.34 272 GLY A CA 1
ATOM 2208 C C . GLY A 1 272 ? 22.669 10.946 -46.406 1.00 51.34 272 GLY A C 1
ATOM 2209 O O . GLY A 1 272 ? 22.598 11.540 -45.340 1.00 51.34 272 GLY A O 1
ATOM 2210 N N . GLU A 1 273 ? 23.760 10.876 -47.176 1.00 49.66 273 GLU A N 1
ATOM 2211 C CA . GLU A 1 273 ? 24.873 11.843 -47.263 1.00 49.66 273 GLU A CA 1
ATOM 2212 C C . GLU A 1 273 ? 25.912 11.920 -46.112 1.00 49.66 273 GLU A C 1
ATOM 2214 O O . GLU A 1 273 ? 25.667 12.400 -45.011 1.00 49.66 273 GLU A O 1
ATOM 2219 N N . ASP A 1 274 ? 27.128 11.479 -46.467 1.00 51.28 274 ASP A N 1
ATOM 2220 C CA . ASP A 1 274 ? 28.456 11.841 -45.949 1.00 51.28 274 ASP A CA 1
ATOM 2221 C C . ASP A 1 274 ? 28.775 11.681 -44.449 1.00 51.28 274 ASP A C 1
ATOM 2223 O O . ASP A 1 274 ? 28.803 12.632 -43.670 1.00 51.28 274 ASP A O 1
ATOM 2227 N N . ALA A 1 275 ? 29.237 10.480 -44.082 1.00 45.09 275 ALA A N 1
ATOM 2228 C CA . ALA A 1 275 ? 30.138 10.285 -42.943 1.00 45.09 275 ALA A CA 1
ATOM 2229 C C . ALA A 1 275 ? 31.222 9.242 -43.271 1.00 45.09 275 ALA A C 1
ATOM 2231 O O . ALA A 1 275 ? 31.192 8.094 -42.829 1.00 45.09 275 ALA A O 1
ATOM 2232 N N . THR A 1 276 ? 32.205 9.644 -44.076 1.00 49.00 276 THR A N 1
ATOM 2233 C CA . THR A 1 276 ? 33.499 8.955 -44.138 1.00 49.00 276 THR A CA 1
ATOM 2234 C C . THR A 1 276 ? 34.277 9.189 -42.841 1.00 49.00 276 THR A C 1
ATOM 2236 O O . THR A 1 276 ? 34.446 10.341 -42.444 1.00 49.00 276 THR A O 1
ATOM 2239 N N . ASN A 1 277 ? 34.842 8.107 -42.287 1.00 46.62 277 ASN A N 1
ATOM 2240 C CA . ASN A 1 277 ? 35.768 8.032 -41.140 1.00 46.62 277 ASN A CA 1
ATOM 2241 C C . ASN A 1 277 ? 35.058 8.196 -39.779 1.00 46.62 277 ASN A C 1
ATOM 2243 O O . ASN A 1 277 ? 34.431 9.209 -39.526 1.00 46.62 277 ASN A O 1
ATOM 2247 N N . SER A 1 278 ? 35.092 7.264 -38.822 1.00 50.66 278 SER A N 1
ATOM 2248 C CA . SER A 1 278 ? 36.280 6.578 -38.302 1.00 50.66 278 SER A CA 1
ATOM 2249 C C . SER A 1 278 ? 35.902 5.574 -37.187 1.00 50.66 278 SER A C 1
ATOM 2251 O O . SER A 1 278 ? 36.111 5.879 -36.018 1.00 50.66 278 SER A O 1
ATOM 2253 N N . LEU A 1 279 ? 35.316 4.405 -37.478 1.00 51.47 279 LEU A N 1
ATOM 2254 C CA . LEU A 1 279 ? 35.016 3.418 -36.409 1.00 51.47 279 LEU A CA 1
ATOM 2255 C C . LEU A 1 279 ? 35.271 1.938 -36.760 1.00 51.47 279 LEU A C 1
ATOM 2257 O O . LEU A 1 279 ? 35.061 1.077 -35.914 1.00 51.47 279 LEU A O 1
ATOM 2261 N N . PHE A 1 280 ? 35.794 1.631 -37.953 1.00 45.94 280 PHE A N 1
ATOM 2262 C CA . PHE A 1 280 ? 36.154 0.259 -38.361 1.00 45.94 280 PHE A CA 1
ATOM 2263 C C . PHE A 1 280 ? 37.671 0.024 -38.489 1.00 45.94 280 PHE A C 1
ATOM 2265 O O . PHE A 1 280 ? 38.099 -0.877 -39.203 1.00 45.94 280 PHE A O 1
ATOM 2272 N N . SER A 1 281 ? 38.507 0.815 -37.812 1.00 46.47 281 SER A N 1
ATOM 2273 C CA . SER A 1 281 ?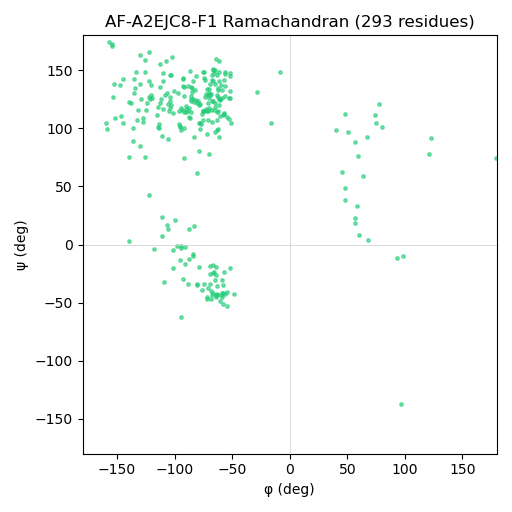 39.969 0.641 -37.849 1.00 46.47 281 SER A CA 1
ATOM 2274 C C . SER A 1 281 ? 40.525 -0.401 -36.867 1.00 46.47 281 SER A C 1
ATOM 2276 O O . SER A 1 281 ? 41.691 -0.747 -36.994 1.00 46.47 281 SER A O 1
ATOM 2278 N N . ASP A 1 282 ? 39.724 -0.947 -35.945 1.00 47.44 282 ASP A N 1
ATOM 2279 C CA . ASP A 1 282 ? 40.234 -1.834 -34.876 1.00 47.44 282 ASP A CA 1
ATOM 2280 C C . ASP A 1 282 ? 39.926 -3.332 -35.065 1.00 47.44 282 ASP A C 1
ATOM 2282 O O . ASP A 1 282 ? 40.126 -4.131 -34.152 1.00 47.44 282 ASP A O 1
ATOM 2286 N N . LEU A 1 283 ? 39.480 -3.755 -36.252 1.00 48.88 283 LEU A N 1
ATOM 2287 C CA . LEU A 1 283 ? 39.261 -5.177 -36.565 1.00 48.88 283 LEU A CA 1
ATOM 2288 C C . LEU A 1 283 ? 40.065 -5.659 -37.784 1.00 48.88 283 LEU A C 1
ATOM 2290 O O . LEU A 1 283 ? 39.556 -6.416 -38.608 1.00 48.88 283 LEU A O 1
ATOM 2294 N N . SER A 1 284 ? 41.335 -5.262 -37.902 1.00 43.53 284 SER A N 1
ATOM 2295 C CA . SER A 1 284 ? 42.260 -5.860 -38.875 1.00 43.53 284 SER A CA 1
ATOM 2296 C C . SER A 1 284 ? 43.116 -6.976 -38.249 1.00 43.53 284 SER A C 1
ATOM 2298 O O . SER A 1 284 ? 44.106 -6.708 -37.577 1.00 43.53 284 SER A O 1
ATOM 2300 N N . ASN A 1 285 ? 42.698 -8.218 -38.523 1.00 46.25 285 ASN A N 1
ATOM 2301 C CA . ASN A 1 285 ? 43.481 -9.433 -38.817 1.00 46.25 285 ASN A CA 1
ATOM 2302 C C . ASN A 1 285 ? 44.676 -9.843 -37.916 1.00 46.25 285 ASN A C 1
ATOM 2304 O O . ASN A 1 285 ? 45.753 -9.266 -38.031 1.00 46.25 285 ASN A O 1
ATOM 2308 N N . PRO A 1 286 ? 44.581 -10.964 -37.162 1.00 46.50 286 PRO A N 1
ATOM 2309 C CA . PRO A 1 286 ? 45.720 -11.572 -36.462 1.00 46.50 286 PRO A CA 1
ATOM 2310 C C . PRO A 1 286 ? 46.534 -12.578 -37.307 1.00 46.50 286 PRO A C 1
ATOM 2312 O O . PRO A 1 286 ? 47.343 -13.321 -36.758 1.00 46.50 286 PRO A O 1
ATOM 2315 N N . PHE A 1 287 ? 46.347 -12.630 -38.627 1.00 48.09 287 PHE A N 1
ATOM 2316 C CA . PHE A 1 287 ? 47.082 -13.546 -39.502 1.00 48.09 287 PHE A CA 1
ATOM 2317 C C . PHE A 1 287 ? 47.540 -12.818 -40.763 1.00 48.09 287 PHE A C 1
ATOM 2319 O O . PHE A 1 287 ? 46.815 -12.811 -41.746 1.00 48.09 287 PHE A O 1
ATOM 2326 N N . ASP A 1 288 ? 48.727 -12.208 -40.723 1.00 43.12 288 ASP A N 1
ATOM 2327 C CA . ASP A 1 288 ? 49.625 -12.176 -41.884 1.00 43.12 288 ASP A CA 1
ATOM 2328 C C . ASP A 1 288 ? 51.084 -11.894 -41.473 1.00 43.12 288 ASP A C 1
ATOM 2330 O O . ASP A 1 288 ? 51.510 -10.790 -41.153 1.00 43.12 288 ASP A O 1
ATOM 2334 N N . ASN A 1 289 ? 51.795 -13.016 -41.425 1.00 43.41 289 ASN A N 1
ATOM 2335 C CA . ASN A 1 289 ? 53.214 -13.332 -41.558 1.00 43.41 289 ASN A CA 1
ATOM 2336 C C . ASN A 1 289 ? 54.259 -12.278 -42.006 1.00 43.41 289 ASN A C 1
ATOM 2338 O O . ASN A 1 289 ? 54.095 -11.552 -42.979 1.00 43.41 289 ASN A O 1
ATOM 2342 N N . ASN A 1 290 ? 55.455 -12.499 -41.439 1.00 44.25 290 ASN A N 1
ATOM 2343 C CA . ASN A 1 290 ? 56.785 -12.492 -42.072 1.00 44.25 290 ASN A CA 1
ATOM 2344 C C . ASN A 1 290 ? 57.460 -11.167 -42.474 1.00 44.25 290 ASN A C 1
ATOM 2346 O O . ASN A 1 290 ? 57.320 -10.687 -43.594 1.00 44.25 290 ASN A O 1
ATOM 2350 N N . SER A 1 291 ? 58.449 -10.776 -41.664 1.00 40.69 291 SER A N 1
ATOM 2351 C CA . SER A 1 291 ? 59.773 -10.371 -42.167 1.00 40.69 291 SER A CA 1
ATOM 2352 C C . SER A 1 291 ? 60.840 -10.658 -41.097 1.00 40.69 291 SER A C 1
ATOM 2354 O O . SER A 1 291 ? 60.793 -10.099 -40.007 1.00 40.69 291 SER A O 1
ATOM 2356 N N . LEU A 1 292 ? 61.689 -11.662 -41.331 1.00 44.38 292 LEU A N 1
ATOM 2357 C CA . LEU A 1 292 ? 63.105 -11.466 -41.682 1.00 44.38 292 LEU A CA 1
ATOM 2358 C C . LEU A 1 292 ? 63.959 -10.869 -40.549 1.00 44.38 292 LEU A C 1
ATOM 2360 O O . LEU A 1 292 ? 64.132 -9.660 -40.456 1.00 44.38 292 LEU A O 1
ATOM 2364 N N . PHE A 1 293 ? 64.575 -11.756 -39.767 1.00 41.94 293 PHE A N 1
ATOM 2365 C CA . PHE A 1 293 ? 65.894 -11.517 -39.184 1.00 41.94 293 PHE A CA 1
ATOM 2366 C C . PHE A 1 293 ? 66.792 -12.706 -39.542 1.00 41.94 293 PHE A C 1
ATOM 2368 O O . PHE A 1 293 ? 66.588 -13.822 -39.066 1.00 41.94 293 PHE A O 1
ATOM 2375 N N . LEU A 1 294 ? 67.746 -12.439 -40.428 1.00 52.78 294 LEU A N 1
ATOM 2376 C CA . LEU A 1 294 ? 68.986 -13.178 -40.630 1.00 52.78 294 LEU A CA 1
ATOM 2377 C C . LEU A 1 294 ? 70.060 -12.099 -40.769 1.00 52.78 294 LEU A C 1
ATOM 2379 O O . LEU A 1 294 ? 70.062 -11.372 -41.762 1.00 52.78 294 LEU A O 1
ATOM 2383 N N . ASP A 1 295 ? 70.793 -11.877 -39.680 1.00 51.41 295 ASP A N 1
ATOM 2384 C CA . ASP A 1 295 ? 72.262 -11.937 -39.573 1.00 51.41 295 ASP A CA 1
ATOM 2385 C C . ASP A 1 295 ? 72.707 -11.390 -38.205 1.00 51.41 295 ASP A C 1
ATOM 2387 O O . ASP A 1 295 ? 72.285 -10.270 -37.829 1.00 51.41 295 ASP A O 1
#

pLDDT: mean 77.76, std 20.62, range [40.69, 98.44]

InterPro domains:
  IPR004181 Zinc finger, MIZ-type [PF02891] (207-247)
  IPR013083 Zinc finger, RING/FYVE/PHD-type [G3DSA:3.30.40.10] (198-278)

Solvent-accessible surface area (backbone atoms only — not comparable to full-atom values): 19694 Å² total; per-residue (Å²): 138,90,83,86,84,77,87,83,89,82,89,82,83,89,83,84,83,85,81,89,79,92,89,80,86,89,80,86,84,81,84,79,79,83,80,80,82,81,80,79,81,82,77,83,80,79,77,83,80,81,81,76,83,85,81,84,84,74,88,83,80,95,72,94,70,83,72,81,81,73,75,74,79,77,74,76,75,75,81,77,86,83,74,71,76,68,45,78,54,92,61,23,41,37,38,66,42,60,47,60,34,73,73,50,78,47,79,45,79,38,64,46,92,49,44,59,39,29,37,38,37,56,45,91,88,66,67,47,51,29,36,29,42,68,89,46,76,41,74,57,38,59,61,72,37,83,46,46,89,61,62,48,69,39,79,36,46,36,35,39,38,32,64,86,40,91,55,66,47,48,35,36,40,39,48,41,61,49,79,49,40,68,60,53,43,48,45,32,63,76,70,38,63,70,47,75,90,58,84,75,57,93,85,70,70,68,90,69,87,54,94,43,34,14,44,42,65,83,56,89,64,70,76,62,47,46,42,55,62,48,43,41,41,26,69,77,68,69,50,43,50,39,91,83,82,59,50,77,41,58,79,90,36,40,14,37,37,89,61,58,61,65,55,38,63,68,72,60,80,72,84,85,84,87,81,84,83,87,86,78,83,85,77,78,73,97,78,81,83,89,81,89,88,88,133

Sequence (295 aa):
MSERRKRRTQSAADVELAGQLPGTEPSPLTQRTRRKSNARQARLVAFPQQFYPGISLQNQTHMNLSQPVFNQMAFQTPPMPVYPPPQMVNNSFIFTLLQQQREIPYTLTIDKTRVGKAVLTAQQGVQNLTFSINNNIFRNAIPPIDISPYIIHGNNFLQFCTFGFPNPIFVELKLEDIQNPELLLRKVIDTFPAAPLIPHDPFTVPTQTLEYPGRGFKCQHYQCFDLKEFITRGVTQNLWDCPICRQIIPFEELRYDRDYNKQVGIFNLSDGEDATNSLFSDLSNPFDNNSLFLD